Protein AF-A0A2C5YEH1-F1 (afdb_monomer)

Radius of gyration: 32.13 Å; Cα contacts (8 Å, |Δi|>4): 134; chains: 1; bounding box: 40×47×128 Å

Foldseek 3Di:
DLLVLLCQLPNDDPLSVQLVVQLVQLLVLLVVFCLVVVDDPVLSSLLSSLLSLLVDPDPVSSVSSNVSSVVVLVVVPPDPPDVSVVSVLSSLLSNLRSLVCCLPPLVVGSNSVVDDNVSSVVVNVVSVVVCVVVVHDSDPDDDPVPPDPDPPPPPPPDPDDPDDDDDDDDDDDDPPDPPVVVVPPPPPDDPDDDDDDPDPVVVVVVCVVVVVVPDDDDDDDDDDDDDDDDDDDDDPDDDD

Mean predicted aligned error: 14.69 Å

Solvent-accessible surface area (backbone atoms only — not comparable to full-atom values): 15288 Å² total; per-residue (Å²): 108,50,70,60,53,42,38,73,50,55,43,88,45,70,69,32,52,54,42,47,53,49,24,54,40,42,55,58,45,41,69,80,48,67,48,74,78,78,45,54,74,65,37,52,34,47,18,34,49,51,52,32,27,66,65,41,94,46,72,68,57,18,52,54,45,43,50,38,45,51,54,51,50,51,74,70,56,81,60,94,70,78,52,62,60,59,46,46,49,50,17,52,34,46,38,48,55,50,39,51,45,41,70,78,43,25,84,82,38,72,49,29,81,77,50,63,68,65,59,49,50,53,53,48,52,54,53,50,52,53,29,62,76,64,73,50,71,73,59,92,85,73,54,79,88,70,61,66,82,71,88,66,80,81,71,81,80,67,98,76,74,93,69,89,78,92,72,97,73,78,97,72,82,77,87,76,68,60,79,79,63,65,78,75,76,61,94,85,74,64,100,64,90,84,82,90,66,90,48,71,67,60,41,51,54,52,49,58,64,50,51,66,77,71,65,80,87,84,82,90,79,87,76,89,76,87,76,81,76,81,78,84,80,76,82,82,78,81,77,131

Sequence (240 aa):
MIVKIIRATLGHGHAAKSLLATAYAMSIDLYKTFVPIKRTTLAMALAVVQLSARLAPDPATVAHHVDRIHCFVASRCCSPRDSASLRHDAVVESMLDLLDLYVQHHKSTRLGPLFDLARFMDIKISINNDLDASASLRHLFHCPRCDVADAEPLVALSVTAADAIHLDLEADAAPAWPPDAAVRRTARAHDGTMRFVFDPAAAHVEHKAASDFFRQEYHELEIEVEEALPLPQEPRSRRL

Organism: NCBI:txid1399860

Structure (mmCIF, N/CA/C/O backbone):
data_AF-A0A2C5YEH1-F1
#
_entry.id   AF-A0A2C5YEH1-F1
#
loop_
_atom_site.group_PDB
_atom_site.id
_atom_site.type_symbol
_atom_site.label_atom_id
_atom_site.label_alt_id
_atom_site.label_comp_id
_atom_site.label_asym_id
_atom_site.label_entity_id
_atom_site.label_seq_id
_atom_site.pdbx_PDB_ins_code
_atom_site.Cartn_x
_atom_site.Cartn_y
_atom_site.Cartn_z
_atom_site.occupancy
_atom_site.B_iso_or_equiv
_atom_site.auth_seq_id
_atom_site.auth_comp_id
_atom_site.auth_asym_id
_atom_site.auth_atom_id
_atom_site.pdbx_PDB_model_num
ATOM 1 N N . MET A 1 1 ? -1.065 -14.508 2.516 1.00 87.75 1 MET A N 1
ATOM 2 C CA . MET A 1 1 ? 0.094 -13.955 3.260 1.00 87.75 1 MET A CA 1
ATOM 3 C C . MET A 1 1 ? -0.326 -13.203 4.520 1.00 87.75 1 MET A C 1
ATOM 5 O O . MET A 1 1 ? 0.141 -13.582 5.583 1.00 87.75 1 MET A O 1
ATOM 9 N N . ILE A 1 2 ? -1.258 -12.245 4.433 1.00 94.38 2 ILE A N 1
ATOM 10 C CA . ILE A 1 2 ? -1.786 -11.452 5.567 1.00 94.38 2 ILE A CA 1
ATOM 11 C C . ILE A 1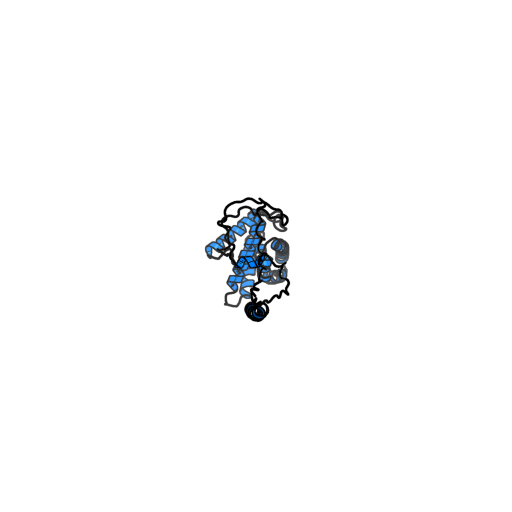 2 ? -2.110 -12.303 6.812 1.00 94.38 2 ILE A C 1
ATOM 13 O O . ILE A 1 2 ? -1.541 -12.073 7.871 1.00 94.38 2 ILE A O 1
ATOM 17 N N . VAL A 1 3 ? -2.924 -13.360 6.672 1.00 95.00 3 VAL A N 1
ATOM 18 C CA . VAL A 1 3 ? -3.287 -14.263 7.789 1.00 95.00 3 VAL A CA 1
ATOM 19 C C . VAL A 1 3 ? -2.062 -14.860 8.492 1.00 95.00 3 VAL A C 1
ATOM 21 O O . VAL A 1 3 ? -2.043 -14.956 9.715 1.00 95.00 3 VAL A O 1
ATOM 24 N N . LYS A 1 4 ? -1.032 -15.263 7.734 1.00 93.00 4 LYS A N 1
ATOM 25 C CA . LYS A 1 4 ? 0.189 -15.860 8.298 1.00 93.00 4 LYS A CA 1
ATOM 26 C C . LYS A 1 4 ? 0.983 -14.830 9.100 1.00 93.00 4 LYS A C 1
ATOM 28 O O . LYS A 1 4 ? 1.451 -15.161 10.181 1.00 93.00 4 LYS A O 1
ATOM 33 N N . ILE A 1 5 ? 1.096 -13.603 8.586 1.00 93.12 5 ILE A N 1
ATOM 34 C CA . ILE A 1 5 ? 1.793 -12.504 9.267 1.00 93.12 5 ILE A CA 1
ATOM 35 C C . ILE A 1 5 ? 1.069 -12.179 10.574 1.00 93.12 5 ILE A C 1
ATOM 37 O O . ILE A 1 5 ? 1.688 -12.239 11.625 1.00 93.12 5 ILE A O 1
ATOM 41 N N . ILE A 1 6 ? -0.247 -11.948 10.526 1.00 95.38 6 ILE A N 1
ATOM 42 C CA . ILE A 1 6 ? -1.042 -11.586 11.711 1.00 95.38 6 ILE A CA 1
ATOM 43 C C . ILE A 1 6 ? -0.999 -12.683 12.778 1.00 95.38 6 ILE A C 1
ATOM 45 O O . ILE A 1 6 ? -0.861 -12.393 13.961 1.00 95.38 6 ILE A O 1
ATOM 49 N N . ARG A 1 7 ? -1.090 -13.959 12.386 1.00 94.25 7 ARG A N 1
ATOM 50 C CA . ARG A 1 7 ? -0.998 -15.066 13.350 1.00 94.25 7 ARG A CA 1
ATOM 51 C C . ARG A 1 7 ? 0.396 -15.201 13.952 1.00 94.25 7 ARG A C 1
ATOM 53 O O . ARG A 1 7 ? 0.508 -15.524 15.129 1.00 94.25 7 ARG A O 1
ATOM 60 N N . ALA A 1 8 ? 1.444 -14.945 13.172 1.00 91.69 8 ALA A N 1
ATOM 61 C CA . ALA A 1 8 ? 2.810 -14.953 13.679 1.00 91.69 8 ALA A CA 1
ATOM 62 C C . ALA A 1 8 ? 3.089 -13.763 14.611 1.00 91.69 8 ALA A C 1
ATOM 64 O O . ALA A 1 8 ? 3.835 -13.913 15.575 1.00 91.69 8 ALA A O 1
ATOM 65 N N . THR A 1 9 ? 2.480 -12.602 14.352 1.00 92.25 9 THR A N 1
ATOM 66 C CA . THR A 1 9 ? 2.687 -11.392 15.153 1.00 92.25 9 THR A CA 1
ATOM 67 C C . THR A 1 9 ? 1.775 -11.303 16.362 1.00 92.25 9 THR A C 1
ATOM 69 O O . THR A 1 9 ? 2.237 -10.803 17.366 1.00 92.25 9 THR A O 1
ATOM 72 N N . LEU A 1 10 ? 0.519 -11.755 16.314 1.00 91.62 10 LEU A N 1
ATOM 73 C CA . LEU A 1 10 ? -0.483 -11.544 17.378 1.00 91.62 10 LEU A CA 1
ATOM 74 C C . LEU A 1 10 ? -1.126 -12.840 17.900 1.00 91.62 10 LEU A C 1
ATOM 76 O O . LEU A 1 10 ? -1.920 -12.803 18.841 1.00 91.62 10 LEU A O 1
ATOM 80 N N . GLY A 1 11 ? -0.792 -13.998 17.329 1.00 91.75 11 GLY A N 1
ATOM 81 C CA . GLY A 1 11 ? -1.364 -15.287 17.719 1.00 91.75 11 GLY A CA 1
ATOM 82 C C . GLY A 1 11 ? -2.794 -15.498 17.207 1.00 91.75 11 GLY A C 1
ATOM 83 O O . GLY A 1 11 ? -3.142 -15.114 16.092 1.00 91.75 11 GLY A O 1
ATOM 84 N N . HIS A 1 12 ? -3.631 -16.154 18.018 1.00 89.94 12 HIS A N 1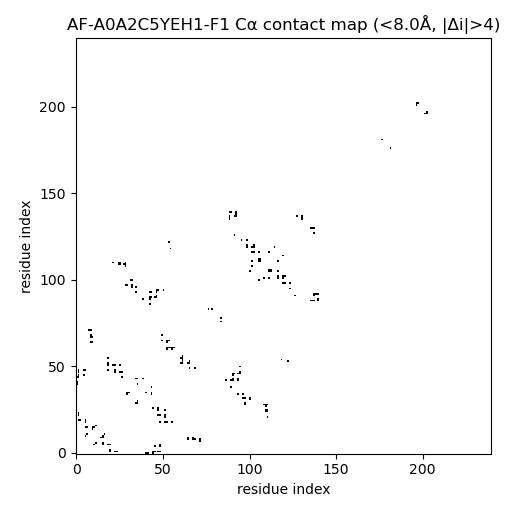
ATOM 85 C CA . HIS A 1 12 ? -4.985 -16.596 17.636 1.00 89.94 12 HIS A CA 1
ATOM 86 C C . HIS A 1 12 ? -6.116 -15.898 18.422 1.00 89.94 12 HIS A C 1
ATOM 88 O O . HIS A 1 12 ? -7.264 -16.343 18.385 1.00 89.94 12 HIS A O 1
ATOM 94 N N . GLY A 1 13 ? -5.804 -14.812 19.137 1.00 91.50 13 GLY A N 1
ATOM 95 C CA . GLY A 1 13 ? -6.751 -14.100 20.000 1.00 91.50 13 GLY A CA 1
ATOM 96 C C . GLY A 1 13 ? -7.773 -13.230 19.257 1.00 91.50 13 GLY A C 1
ATOM 97 O O . GLY A 1 13 ? -7.734 -13.078 18.035 1.00 91.50 13 GLY A O 1
ATOM 98 N N . HIS A 1 14 ? -8.679 -12.607 20.018 1.00 89.25 14 HIS A N 1
ATOM 99 C CA . HIS A 1 14 ? -9.682 -11.674 19.488 1.00 89.25 14 HIS A CA 1
ATOM 100 C C . HIS A 1 14 ? -9.041 -10.494 18.736 1.00 89.25 14 HIS A C 1
ATOM 102 O O . HIS A 1 14 ? -9.483 -10.156 17.642 1.00 89.25 14 HIS A O 1
ATOM 108 N N . ALA A 1 15 ? -7.937 -9.950 19.261 1.00 88.56 15 ALA A N 1
ATOM 109 C CA . ALA A 1 15 ? -7.172 -8.878 18.620 1.00 88.56 15 ALA A CA 1
ATOM 110 C C . ALA A 1 15 ? -6.642 -9.260 17.223 1.00 88.56 15 ALA A C 1
ATOM 112 O O . ALA A 1 15 ? -6.675 -8.459 16.294 1.00 88.56 15 ALA A O 1
ATOM 113 N N . ALA A 1 16 ? -6.206 -10.511 17.035 1.00 93.44 16 ALA A N 1
ATOM 114 C CA . ALA A 1 16 ? -5.765 -10.997 15.729 1.00 93.44 16 ALA A CA 1
ATOM 115 C C . ALA A 1 16 ? -6.937 -11.114 14.739 1.00 93.44 16 ALA A C 1
ATOM 117 O O . ALA A 1 16 ? -6.771 -10.848 13.550 1.00 93.44 16 ALA A O 1
ATOM 118 N N . LYS A 1 17 ? -8.130 -11.495 15.219 1.00 94.44 17 LYS A N 1
ATOM 119 C CA . LYS A 1 17 ? -9.342 -11.584 14.390 1.00 94.44 17 LYS A CA 1
ATOM 120 C C . LYS A 1 17 ? -9.839 -10.206 13.957 1.00 94.44 17 LYS A C 1
ATOM 122 O O . LYS A 1 17 ? -10.154 -10.042 12.781 1.00 94.44 17 LYS A O 1
ATOM 127 N N . SER A 1 18 ? -9.880 -9.232 14.867 1.00 93.38 18 SER A N 1
ATOM 128 C CA . SER A 1 18 ? -10.299 -7.864 14.537 1.00 93.38 18 SER A CA 1
ATOM 129 C C . SER A 1 18 ? -9.333 -7.215 13.548 1.00 93.38 18 SER A C 1
ATOM 131 O O . SER A 1 18 ? -9.767 -6.705 12.517 1.00 93.38 18 SER A O 1
ATOM 133 N N . LEU A 1 19 ? -8.023 -7.335 13.785 1.00 94.88 19 LEU A N 1
ATOM 134 C CA . LEU A 1 19 ? -7.017 -6.813 12.862 1.00 94.88 19 LEU A CA 1
ATOM 135 C C . LEU A 1 19 ? -7.078 -7.513 11.499 1.00 94.88 19 LEU A C 1
ATOM 137 O O . LEU A 1 19 ? -6.937 -6.856 10.472 1.00 94.88 19 LEU A O 1
ATOM 141 N N . LEU A 1 20 ? -7.342 -8.825 11.463 1.00 96.50 20 LEU A N 1
ATOM 142 C CA . LEU A 1 20 ? -7.529 -9.555 10.209 1.00 96.50 20 LEU A CA 1
ATOM 143 C C . LEU A 1 20 ? -8.764 -9.084 9.432 1.00 96.50 20 LEU A C 1
ATOM 145 O O . LEU A 1 20 ? -8.692 -9.015 8.208 1.00 96.50 20 LEU A O 1
ATOM 149 N N . ALA A 1 21 ? -9.870 -8.756 10.102 1.00 95.75 21 ALA A N 1
ATOM 150 C CA . ALA A 1 21 ? -11.062 -8.229 9.440 1.00 95.75 21 ALA A CA 1
ATOM 151 C C . ALA A 1 21 ? -10.774 -6.875 8.764 1.00 95.75 21 ALA A C 1
ATOM 153 O O . ALA A 1 21 ? -11.060 -6.711 7.575 1.00 95.75 21 ALA A O 1
ATOM 154 N N . THR A 1 22 ? -10.118 -5.957 9.483 1.00 96.94 22 THR A N 1
ATOM 155 C CA . THR A 1 22 ? -9.660 -4.660 8.952 1.00 96.94 22 THR A CA 1
ATOM 156 C C . THR A 1 22 ? -8.683 -4.849 7.791 1.00 96.94 22 THR A C 1
ATOM 158 O O . THR A 1 22 ? -8.885 -4.299 6.709 1.00 96.94 22 THR A O 1
ATOM 161 N N . ALA A 1 23 ? -7.668 -5.698 7.976 1.00 97.31 23 ALA A N 1
ATOM 162 C CA . ALA A 1 23 ? -6.665 -5.996 6.958 1.00 97.31 23 ALA A CA 1
ATOM 163 C C . ALA A 1 23 ? -7.280 -6.627 5.706 1.00 97.31 23 ALA A C 1
ATOM 165 O O . ALA A 1 23 ? -6.867 -6.326 4.589 1.00 97.31 23 ALA A O 1
ATOM 166 N N . TYR A 1 24 ? -8.286 -7.485 5.862 1.00 96.56 24 TYR A N 1
ATOM 167 C CA . TYR A 1 24 ? -8.974 -8.082 4.727 1.00 96.56 24 TYR A CA 1
ATOM 168 C C . TYR A 1 24 ? -9.750 -7.034 3.918 1.00 96.56 24 TYR A C 1
ATOM 170 O O . TYR A 1 24 ? -9.586 -6.976 2.699 1.00 96.56 24 TYR A O 1
ATOM 178 N N . ALA A 1 25 ? -10.523 -6.161 4.573 1.00 97.06 25 ALA A N 1
ATOM 179 C CA . ALA A 1 25 ? -11.222 -5.067 3.892 1.00 97.06 25 ALA A CA 1
ATOM 180 C C . ALA A 1 25 ? -10.241 -4.117 3.179 1.00 97.06 25 ALA A C 1
ATOM 182 O O . ALA A 1 25 ? -10.405 -3.844 1.990 1.00 97.06 25 ALA A O 1
ATOM 183 N N . MET A 1 26 ? -9.162 -3.727 3.860 1.00 97.81 26 MET A N 1
ATOM 184 C CA . MET A 1 26 ? -8.095 -2.897 3.296 1.00 97.81 26 MET A CA 1
ATOM 185 C C . MET A 1 26 ? -7.397 -3.560 2.101 1.00 97.81 26 MET A C 1
ATOM 187 O O . MET A 1 26 ? -7.071 -2.890 1.125 1.00 97.81 26 MET A O 1
ATOM 191 N N . SER A 1 27 ? -7.196 -4.883 2.131 1.00 97.25 27 SER A N 1
ATOM 192 C CA . SER A 1 27 ? -6.568 -5.606 1.018 1.00 97.25 27 SER A CA 1
ATOM 193 C C . SER A 1 27 ? -7.395 -5.583 -0.269 1.00 97.25 27 SER A C 1
ATOM 195 O O . SER A 1 27 ? -6.828 -5.725 -1.347 1.00 97.25 27 SER A O 1
ATOM 197 N N . ILE A 1 28 ? -8.711 -5.378 -0.168 1.00 96.69 28 ILE A N 1
ATOM 198 C CA . ILE A 1 28 ? -9.599 -5.213 -1.325 1.00 96.69 28 ILE A CA 1
ATOM 199 C C . ILE A 1 28 ? -9.490 -3.787 -1.862 1.00 96.69 28 ILE A C 1
ATOM 201 O O . ILE A 1 28 ? -9.371 -3.599 -3.070 1.00 96.69 28 ILE A O 1
ATOM 205 N N . ASP A 1 29 ? -9.474 -2.788 -0.978 1.00 97.81 29 ASP A N 1
ATOM 206 C CA . ASP A 1 29 ? -9.316 -1.385 -1.378 1.00 97.81 29 ASP A CA 1
ATOM 207 C C . ASP A 1 29 ? -7.943 -1.103 -2.003 1.00 97.81 29 ASP A C 1
ATOM 209 O O . ASP A 1 29 ? -7.844 -0.278 -2.905 1.00 97.81 29 ASP A O 1
ATOM 213 N N . LEU A 1 30 ? -6.913 -1.870 -1.635 1.00 97.00 30 LEU A N 1
ATOM 214 C CA . LEU A 1 30 ? -5.591 -1.838 -2.266 1.00 97.00 30 LEU A CA 1
ATOM 215 C C . LEU A 1 30 ? -5.651 -1.987 -3.797 1.00 97.00 30 LEU A C 1
ATOM 217 O O . LEU A 1 30 ? -4.878 -1.344 -4.502 1.00 97.00 30 LEU A O 1
ATOM 221 N N . TYR A 1 31 ? -6.582 -2.787 -4.328 1.00 96.19 31 TYR A N 1
ATOM 222 C CA . TYR A 1 31 ? -6.741 -2.987 -5.775 1.00 96.19 31 TYR A CA 1
ATOM 223 C C . TYR A 1 31 ? -7.412 -1.812 -6.501 1.00 96.19 31 TYR A C 1
ATOM 225 O O . TYR A 1 31 ? -7.483 -1.823 -7.726 1.00 96.19 31 TYR A O 1
ATOM 233 N N . LYS A 1 32 ? -7.869 -0.786 -5.774 1.00 96.62 32 LYS A N 1
ATOM 234 C CA . LYS A 1 32 ? -8.319 0.498 -6.344 1.00 96.62 32 LYS A CA 1
ATOM 235 C C . LYS A 1 32 ? -7.170 1.497 -6.511 1.00 96.62 32 LYS A C 1
ATOM 237 O O . LYS A 1 32 ? -7.399 2.642 -6.880 1.00 96.62 32 LYS A O 1
ATOM 242 N N . THR A 1 33 ? -5.944 1.068 -6.224 1.00 95.44 33 THR A N 1
ATOM 243 C CA . THR A 1 33 ? -4.709 1.834 -6.411 1.00 95.44 33 THR A CA 1
ATOM 244 C C . THR A 1 33 ? -3.803 1.121 -7.417 1.00 95.44 33 THR A C 1
ATOM 246 O O . THR A 1 33 ? -4.048 -0.026 -7.793 1.00 95.44 33 THR A O 1
ATOM 249 N N . PHE A 1 34 ? -2.695 1.755 -7.799 1.00 94.19 34 PHE A N 1
ATOM 250 C CA . PHE A 1 34 ? -1.663 1.124 -8.629 1.00 94.19 34 PHE A CA 1
ATOM 251 C C . PHE A 1 34 ? -0.696 0.219 -7.847 1.00 94.19 34 PHE A C 1
ATOM 253 O O . PHE A 1 34 ? 0.201 -0.380 -8.445 1.00 94.19 34 PHE A O 1
ATOM 260 N N . VAL A 1 35 ? -0.868 0.071 -6.528 1.00 94.44 35 VAL A N 1
ATOM 261 C CA . VAL A 1 35 ? 0.012 -0.748 -5.681 1.00 94.44 35 VAL A CA 1
ATOM 262 C C . VAL A 1 35 ? 0.214 -2.183 -6.209 1.00 94.44 35 VAL A C 1
ATOM 264 O O . VAL A 1 35 ? 1.367 -2.619 -6.226 1.00 94.44 35 VAL A O 1
ATOM 267 N N . PRO A 1 36 ? -0.813 -2.918 -6.696 1.00 94.88 36 PRO A N 1
ATOM 268 C CA . PRO A 1 36 ? -0.624 -4.279 -7.211 1.00 94.88 36 PRO A CA 1
ATOM 269 C C . PRO A 1 36 ? 0.320 -4.387 -8.417 1.00 94.88 36 PRO A C 1
ATOM 271 O O . PRO A 1 36 ? 0.872 -5.455 -8.657 1.00 94.88 36 PRO A O 1
ATOM 274 N N . ILE A 1 37 ? 0.508 -3.297 -9.167 1.00 91.62 37 ILE A N 1
ATOM 275 C CA . ILE A 1 37 ? 1.440 -3.233 -10.302 1.00 91.62 37 ILE A CA 1
ATOM 276 C C . ILE A 1 37 ? 2.831 -2.804 -9.818 1.00 91.62 37 ILE A C 1
ATOM 278 O O . ILE A 1 37 ? 3.844 -3.307 -10.296 1.00 91.62 37 ILE A O 1
ATOM 282 N N . LYS A 1 38 ? 2.887 -1.891 -8.841 1.00 90.25 38 LYS A N 1
ATOM 283 C CA . LYS A 1 38 ? 4.135 -1.329 -8.304 1.00 90.25 38 LYS A CA 1
ATOM 284 C C . LYS A 1 38 ? 4.897 -2.286 -7.374 1.00 90.25 38 LYS A C 1
ATOM 286 O O . LYS A 1 38 ? 6.091 -2.085 -7.145 1.00 90.25 38 LYS A O 1
ATOM 291 N N . ARG A 1 39 ? 4.224 -3.256 -6.735 1.00 91.88 39 ARG A N 1
ATOM 292 C CA . ARG A 1 39 ? 4.744 -3.941 -5.533 1.00 91.88 39 ARG A CA 1
ATOM 293 C C . ARG A 1 39 ? 4.628 -5.454 -5.563 1.00 91.88 39 ARG A C 1
ATOM 295 O O . ARG A 1 39 ? 3.715 -6.035 -6.132 1.00 91.88 39 ARG A O 1
ATOM 302 N N . THR A 1 40 ? 5.536 -6.098 -4.829 1.00 91.25 40 THR A N 1
ATOM 303 C CA . THR A 1 40 ? 5.464 -7.538 -4.562 1.00 91.25 40 THR A CA 1
ATOM 304 C C . THR A 1 40 ? 4.345 -7.860 -3.574 1.00 91.25 40 THR A C 1
ATOM 306 O O . THR A 1 40 ? 4.040 -7.077 -2.669 1.00 91.25 40 THR A O 1
ATOM 309 N N . THR A 1 41 ? 3.798 -9.075 -3.654 1.00 92.50 41 THR A N 1
ATOM 310 C CA . THR A 1 41 ? 2.736 -9.549 -2.748 1.00 92.50 41 THR A CA 1
ATOM 311 C C . THR A 1 41 ? 3.123 -9.459 -1.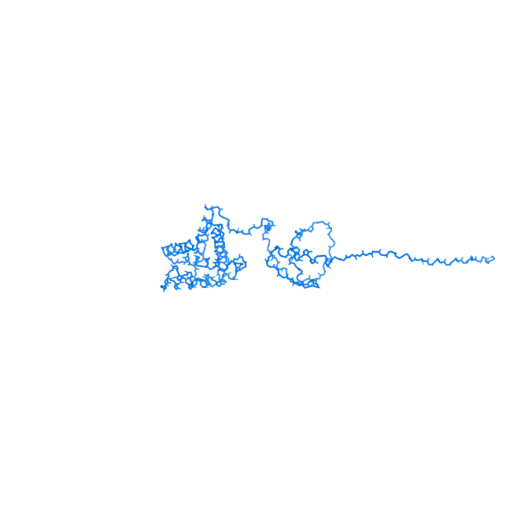267 1.00 92.50 41 THR A C 1
ATOM 313 O O . THR A 1 41 ? 2.265 -9.258 -0.408 1.00 92.50 41 THR A O 1
ATOM 316 N N . LEU A 1 42 ? 4.413 -9.609 -0.942 1.00 91.06 42 LEU A N 1
ATOM 317 C CA . LEU A 1 42 ? 4.905 -9.491 0.431 1.00 91.06 42 LEU A CA 1
ATOM 318 C C . LEU A 1 42 ? 4.899 -8.036 0.918 1.00 91.06 42 LEU A C 1
ATOM 320 O O . LEU A 1 42 ? 4.491 -7.797 2.052 1.00 91.06 42 LEU A O 1
ATOM 324 N N . ALA A 1 43 ? 5.320 -7.079 0.084 1.00 91.75 43 ALA A N 1
ATOM 325 C CA . ALA A 1 43 ? 5.254 -5.654 0.419 1.00 91.75 43 ALA A CA 1
ATOM 326 C C . ALA A 1 43 ? 3.795 -5.203 0.596 1.00 91.75 43 ALA A C 1
ATOM 328 O O . ALA A 1 43 ? 3.464 -4.604 1.615 1.00 91.75 43 ALA A O 1
ATOM 329 N N . MET A 1 44 ? 2.904 -5.614 -0.315 1.00 95.06 44 MET A N 1
ATOM 330 C CA . MET A 1 44 ? 1.458 -5.379 -0.202 1.00 95.06 44 MET A CA 1
ATOM 331 C C . MET A 1 44 ? 0.896 -5.912 1.123 1.00 95.06 44 MET A C 1
ATOM 333 O O . MET A 1 44 ? 0.192 -5.208 1.841 1.00 95.06 44 MET A O 1
ATOM 337 N N . ALA A 1 45 ? 1.226 -7.160 1.475 1.00 95.56 45 ALA A N 1
ATOM 338 C CA . ALA A 1 45 ? 0.735 -7.775 2.704 1.00 95.56 45 ALA A CA 1
ATOM 339 C C . ALA A 1 45 ? 1.258 -7.069 3.964 1.00 95.56 45 ALA A C 1
ATOM 341 O O . ALA A 1 45 ? 0.517 -6.951 4.936 1.00 95.56 45 ALA A O 1
ATOM 342 N N . LEU A 1 46 ? 2.510 -6.606 3.956 1.00 94.50 46 LEU A N 1
ATOM 343 C CA . LEU A 1 46 ? 3.088 -5.865 5.075 1.00 94.50 46 LEU A CA 1
ATOM 344 C C . LEU A 1 46 ? 2.478 -4.472 5.217 1.00 94.50 46 LEU A C 1
ATOM 346 O O . LEU A 1 46 ? 2.130 -4.108 6.335 1.00 94.50 46 LEU A O 1
ATOM 350 N N . ALA A 1 47 ? 2.267 -3.749 4.116 1.00 96.06 47 ALA A N 1
ATOM 351 C CA . ALA A 1 47 ? 1.594 -2.452 4.126 1.00 96.06 47 ALA A CA 1
ATOM 352 C C . ALA A 1 47 ? 0.178 -2.553 4.694 1.00 96.06 47 ALA A C 1
ATOM 354 O O . ALA A 1 47 ? -0.174 -1.824 5.617 1.00 96.06 47 ALA A O 1
ATOM 355 N N . VAL A 1 48 ? -0.601 -3.530 4.223 1.00 97.44 48 VAL A N 1
ATOM 356 C CA . VAL A 1 48 ? -1.958 -3.765 4.725 1.00 97.44 48 VAL A CA 1
ATOM 357 C C . VAL A 1 48 ? -1.958 -4.095 6.223 1.00 97.44 48 VAL A C 1
ATOM 359 O O . VAL A 1 48 ? -2.779 -3.565 6.969 1.00 97.44 48 VAL A O 1
ATOM 362 N N . VAL A 1 49 ? -1.044 -4.951 6.693 1.00 96.56 49 VAL A N 1
ATOM 363 C CA . VAL A 1 49 ? -0.977 -5.339 8.114 1.00 96.56 49 VAL A CA 1
ATOM 364 C C . VAL A 1 49 ? -0.510 -4.181 9.003 1.00 96.56 49 VAL A C 1
ATOM 366 O O . VAL A 1 49 ? -1.113 -3.955 10.051 1.00 96.56 49 VAL A O 1
ATOM 369 N N . GLN A 1 50 ? 0.514 -3.430 8.589 1.00 95.88 50 GLN A N 1
ATOM 370 C CA . GLN A 1 50 ? 1.024 -2.280 9.343 1.00 95.88 50 GLN A CA 1
ATOM 371 C C . GLN A 1 50 ? 0.003 -1.143 9.411 1.00 95.88 50 GLN A C 1
ATOM 373 O O . GLN A 1 50 ? -0.249 -0.612 10.492 1.00 95.88 50 GLN A O 1
ATOM 378 N N . LEU A 1 51 ? -0.645 -0.806 8.294 1.00 97.38 51 LEU A N 1
ATOM 379 C CA . LEU A 1 51 ? -1.657 0.245 8.291 1.00 97.38 51 LEU A CA 1
ATOM 380 C C . LEU A 1 51 ? -2.902 -0.170 9.088 1.00 97.38 51 LEU A C 1
ATOM 382 O O . LEU A 1 51 ? -3.445 0.631 9.843 1.00 97.38 51 LEU A O 1
ATOM 386 N N . SER A 1 52 ? -3.308 -1.442 9.015 1.00 96.88 52 SER A N 1
ATOM 387 C CA . SER A 1 52 ? -4.404 -1.961 9.850 1.00 96.88 52 SER A CA 1
ATOM 388 C C . SER A 1 52 ? -4.081 -1.910 11.344 1.00 96.88 52 SER A C 1
ATOM 390 O O . SER A 1 52 ? -4.976 -1.663 12.147 1.00 96.88 52 SER A O 1
ATOM 392 N N . ALA A 1 53 ? -2.815 -2.107 11.730 1.00 96.38 53 ALA A N 1
ATOM 393 C CA . ALA A 1 53 ? -2.376 -1.932 13.113 1.00 96.38 53 ALA A CA 1
ATOM 394 C C . ALA A 1 53 ? -2.475 -0.469 13.573 1.00 96.38 53 ALA A C 1
ATOM 396 O O . ALA A 1 53 ? -2.911 -0.221 14.695 1.00 96.38 53 ALA A O 1
ATOM 397 N N . ARG A 1 54 ? -2.150 0.495 12.700 1.00 96.19 54 ARG A N 1
ATOM 398 C CA . ARG A 1 54 ? -2.283 1.942 12.972 1.00 96.19 54 ARG A CA 1
ATOM 399 C C . ARG A 1 54 ? -3.740 2.411 13.084 1.00 96.19 54 ARG A C 1
ATOM 401 O O . ARG A 1 54 ? -4.009 3.415 13.736 1.00 96.19 54 ARG A O 1
ATOM 408 N N . LEU A 1 55 ? -4.684 1.658 12.518 1.00 95.50 55 LEU A N 1
ATOM 409 C CA . LEU A 1 55 ? -6.129 1.890 12.653 1.00 95.50 55 LEU A CA 1
ATOM 410 C C . LEU A 1 55 ? -6.750 1.260 13.909 1.00 95.50 55 LEU A C 1
ATOM 412 O O . LEU A 1 55 ? -7.964 1.343 14.088 1.00 95.50 55 LEU A O 1
ATOM 416 N N . ALA A 1 56 ? -5.959 0.634 14.786 1.00 92.38 56 ALA A N 1
ATOM 417 C CA . ALA A 1 56 ? -6.476 0.130 16.053 1.00 92.38 56 ALA A CA 1
ATOM 418 C C . ALA A 1 56 ? -7.094 1.272 16.903 1.00 92.38 56 ALA A C 1
ATOM 420 O O . ALA A 1 56 ? -6.674 2.430 16.778 1.00 92.38 56 ALA A O 1
ATOM 421 N N . PRO A 1 57 ? -8.113 0.959 17.730 1.00 87.12 57 PRO A N 1
ATOM 422 C CA . PRO A 1 57 ? -8.947 1.967 18.386 1.00 87.12 57 PRO A CA 1
ATOM 423 C C . PRO A 1 57 ? -8.202 2.774 19.453 1.00 87.12 57 PRO A C 1
ATOM 425 O O . PRO A 1 57 ? -8.457 3.966 19.593 1.00 87.12 57 PRO A O 1
ATOM 428 N N . ASP A 1 58 ? -7.276 2.154 20.185 1.00 89.62 58 ASP A N 1
ATOM 429 C CA . ASP A 1 58 ? -6.543 2.798 21.272 1.00 89.62 58 ASP A CA 1
ATOM 430 C C . ASP A 1 58 ? -5.033 2.932 20.970 1.00 89.62 58 ASP A C 1
ATOM 432 O O . ASP A 1 58 ? -4.439 2.044 20.346 1.00 89.62 58 ASP A O 1
ATOM 436 N N . PRO A 1 59 ? -4.378 4.025 21.417 1.00 89.56 59 PRO A N 1
ATOM 437 C CA . PRO A 1 59 ? -2.957 4.265 21.147 1.00 89.56 59 PRO A CA 1
ATOM 438 C C . PRO A 1 59 ? -2.013 3.182 21.688 1.00 89.56 59 PRO A C 1
ATOM 440 O O . PRO A 1 59 ? -0.993 2.896 21.061 1.00 89.56 59 PRO A O 1
ATOM 443 N N . ALA A 1 60 ? -2.344 2.557 22.822 1.00 91.25 60 ALA A N 1
ATOM 444 C CA . ALA A 1 60 ? -1.517 1.509 23.419 1.00 91.25 60 ALA A CA 1
ATOM 445 C C . ALA A 1 60 ? -1.506 0.241 22.548 1.00 91.25 60 ALA A C 1
ATOM 447 O O . ALA A 1 60 ? -0.446 -0.330 22.285 1.00 91.25 60 ALA A O 1
ATOM 448 N N . THR A 1 61 ? -2.667 -0.154 22.025 1.00 91.31 61 THR A N 1
ATOM 449 C CA . THR A 1 61 ? -2.811 -1.255 21.071 1.00 91.31 61 THR A CA 1
ATOM 450 C C . THR A 1 61 ? -2.133 -0.935 19.747 1.00 91.31 61 THR A C 1
ATOM 452 O O . THR A 1 61 ? -1.485 -1.821 19.188 1.00 91.31 61 THR A O 1
ATOM 455 N N . VAL A 1 62 ? -2.225 0.308 19.253 1.00 92.62 62 VAL A N 1
ATOM 456 C CA . VAL A 1 62 ? -1.472 0.736 18.062 1.00 92.62 62 VAL A CA 1
ATOM 457 C C . VAL A 1 62 ? 0.024 0.511 18.282 1.00 92.62 62 VAL A C 1
ATOM 459 O O . VAL A 1 62 ? 0.638 -0.214 17.499 1.00 92.62 62 VAL A O 1
ATOM 462 N N . ALA A 1 63 ? 0.592 1.062 19.359 1.00 92.12 63 ALA A N 1
ATOM 463 C CA . ALA A 1 63 ? 2.017 0.937 19.660 1.00 92.12 63 ALA A CA 1
ATOM 464 C C . ALA A 1 63 ? 2.444 -0.533 19.790 1.00 92.12 63 ALA A C 1
ATOM 466 O O . ALA A 1 63 ? 3.383 -0.966 19.126 1.00 92.12 63 ALA A O 1
ATOM 467 N N . HIS A 1 64 ? 1.697 -1.328 20.560 1.00 93.31 64 HIS A N 1
ATOM 468 C CA . HIS A 1 64 ? 1.981 -2.749 20.753 1.00 93.31 64 HIS A CA 1
ATOM 469 C C . HIS A 1 64 ? 1.883 -3.561 19.448 1.00 93.31 64 HIS A C 1
ATOM 471 O O . HIS A 1 64 ? 2.733 -4.407 19.175 1.00 93.31 64 HIS A O 1
ATOM 477 N N . HIS A 1 65 ? 0.862 -3.335 18.614 1.00 93.44 65 HIS A N 1
ATOM 478 C CA . HIS A 1 65 ? 0.728 -4.054 17.344 1.00 93.44 65 HIS A CA 1
ATOM 479 C C . HIS A 1 65 ? 1.828 -3.677 16.353 1.00 93.44 65 HIS A C 1
ATOM 481 O O . HIS A 1 65 ? 2.408 -4.566 15.727 1.00 93.44 65 HIS A O 1
ATOM 487 N N . VAL A 1 66 ? 2.104 -2.380 16.211 1.00 92.69 66 VAL A N 1
ATOM 488 C CA . VAL A 1 66 ? 3.133 -1.859 15.306 1.00 92.69 66 VAL A CA 1
ATOM 489 C C . VAL A 1 66 ? 4.509 -2.390 15.711 1.00 92.69 66 VAL A C 1
ATOM 491 O O . VAL A 1 66 ? 5.196 -2.958 14.862 1.00 92.69 66 VAL A O 1
ATOM 494 N N . ASP A 1 67 ? 4.860 -2.335 16.999 1.00 93.12 67 ASP A N 1
ATOM 495 C CA . ASP A 1 67 ? 6.121 -2.871 17.527 1.00 93.12 67 ASP A CA 1
ATOM 496 C C . ASP A 1 67 ? 6.280 -4.372 17.232 1.00 93.12 67 ASP A C 1
ATOM 498 O O . ASP A 1 67 ? 7.249 -4.794 16.598 1.00 93.12 67 ASP A O 1
ATOM 502 N N . ARG A 1 68 ? 5.262 -5.191 17.537 1.00 92.94 68 ARG A N 1
ATOM 503 C CA . ARG A 1 68 ? 5.304 -6.636 17.238 1.00 92.94 68 ARG A CA 1
ATOM 504 C C . ARG A 1 68 ? 5.452 -6.937 15.749 1.00 92.94 68 ARG A C 1
ATOM 506 O O . ARG A 1 68 ? 6.111 -7.917 15.385 1.00 92.94 68 ARG A O 1
ATOM 513 N N . ILE A 1 69 ? 4.844 -6.130 14.879 1.00 91.94 69 ILE A N 1
ATOM 514 C CA . ILE A 1 69 ? 5.010 -6.266 13.429 1.00 91.94 69 ILE A CA 1
ATOM 515 C C . ILE A 1 69 ? 6.435 -5.879 13.017 1.00 91.94 69 ILE A C 1
ATOM 517 O O . ILE A 1 69 ? 7.041 -6.616 12.236 1.00 91.94 69 ILE A O 1
ATOM 521 N N . HIS A 1 70 ? 7.002 -4.796 13.555 1.00 89.62 70 HIS A N 1
ATOM 522 C CA . HIS A 1 70 ? 8.388 -4.405 13.283 1.00 89.62 70 HIS A CA 1
ATOM 523 C C . HIS A 1 70 ? 9.388 -5.461 13.762 1.00 89.62 70 HIS A C 1
ATOM 525 O O . HIS A 1 70 ? 10.244 -5.863 12.973 1.00 89.62 70 HIS A O 1
ATOM 531 N N . CYS A 1 71 ? 9.239 -6.006 14.973 1.00 88.38 71 CYS A N 1
ATOM 532 C CA . CYS A 1 71 ? 10.069 -7.114 15.458 1.00 88.38 71 CYS A CA 1
ATOM 533 C C . CYS A 1 71 ? 9.960 -8.353 14.554 1.00 88.38 71 CYS A C 1
ATOM 535 O O . CYS A 1 71 ? 10.963 -8.994 14.229 1.00 88.38 71 CYS A O 1
ATOM 537 N N . PHE A 1 72 ? 8.750 -8.692 14.095 1.00 88.62 72 PHE A N 1
ATOM 538 C CA . PHE A 1 72 ? 8.557 -9.793 13.151 1.00 88.62 72 PHE A CA 1
ATOM 539 C C . PHE A 1 72 ? 9.257 -9.533 11.812 1.00 88.62 72 PHE A C 1
ATOM 541 O O . PHE A 1 72 ? 9.906 -10.430 11.280 1.00 88.62 72 PHE A O 1
ATOM 548 N N . VAL A 1 73 ? 9.165 -8.319 11.267 1.00 85.44 73 VAL A N 1
ATOM 549 C CA . VAL A 1 73 ? 9.864 -7.963 10.025 1.00 85.44 73 VAL A CA 1
ATOM 550 C C . VAL A 1 73 ? 11.379 -8.015 10.228 1.00 85.44 73 VAL A C 1
ATOM 552 O O . VAL A 1 73 ? 12.060 -8.649 9.426 1.00 85.44 73 VAL A O 1
ATOM 555 N N . ALA A 1 74 ? 11.897 -7.442 11.315 1.00 83.62 74 ALA A N 1
ATOM 556 C CA . ALA A 1 74 ? 13.322 -7.448 11.643 1.00 83.62 74 ALA A CA 1
ATOM 557 C C . ALA A 1 74 ? 13.874 -8.876 11.800 1.00 83.62 74 ALA A C 1
ATOM 559 O O . ALA A 1 74 ? 14.888 -9.214 11.197 1.00 83.62 74 ALA A O 1
ATOM 560 N N . SER A 1 75 ? 13.155 -9.757 12.506 1.00 83.44 75 SER A N 1
ATOM 561 C CA . SER A 1 75 ? 13.546 -11.170 12.681 1.00 83.44 75 SER A CA 1
ATOM 562 C C . SER A 1 75 ? 13.505 -12.004 11.394 1.00 83.44 75 SER A C 1
ATOM 564 O O . SER A 1 75 ? 14.073 -13.091 11.339 1.00 83.44 75 SER A O 1
ATOM 566 N N . ARG A 1 76 ? 12.822 -11.525 10.350 1.00 76.69 76 ARG A N 1
ATOM 567 C CA . ARG A 1 76 ? 12.781 -12.167 9.026 1.00 76.69 76 ARG A CA 1
ATOM 568 C C . ARG A 1 76 ? 13.772 -11.546 8.044 1.00 76.69 76 ARG A C 1
ATOM 570 O O . ARG A 1 76 ? 14.132 -12.195 7.066 1.00 76.69 76 ARG A O 1
ATOM 577 N N . CYS A 1 77 ? 14.216 -10.322 8.306 1.00 64.94 77 CYS A N 1
ATOM 578 C CA . CYS A 1 77 ? 15.173 -9.569 7.506 1.00 64.94 77 CYS A CA 1
ATOM 579 C C . CYS A 1 77 ? 16.580 -9.660 8.127 1.00 64.94 77 CYS A C 1
ATOM 581 O O . CYS A 1 77 ? 17.189 -8.648 8.447 1.00 64.94 77 CYS A O 1
ATOM 583 N N . CYS A 1 78 ? 17.116 -10.872 8.300 1.00 52.31 78 CYS A N 1
ATOM 584 C CA . CYS A 1 78 ? 18.459 -11.091 8.861 1.00 52.31 78 CYS A CA 1
ATOM 585 C C . CYS A 1 78 ? 19.605 -10.939 7.837 1.00 52.31 78 CYS A C 1
ATOM 587 O O . CYS A 1 78 ? 20.724 -11.354 8.122 1.00 52.31 78 CYS A O 1
ATOM 589 N N . SER A 1 79 ? 19.354 -10.393 6.639 1.00 51.66 79 SER A N 1
ATOM 590 C CA . SER A 1 79 ? 20.396 -10.213 5.618 1.00 51.66 79 SER A CA 1
ATOM 591 C C . SER A 1 79 ? 20.808 -8.735 5.504 1.00 51.66 79 SER A C 1
ATOM 593 O O . SER A 1 79 ? 19.959 -7.918 5.149 1.00 51.66 79 SER A O 1
ATOM 595 N N . PRO A 1 80 ? 22.083 -8.375 5.765 1.00 48.25 80 PRO A N 1
ATOM 596 C CA . PRO A 1 80 ? 22.571 -6.987 5.762 1.00 48.25 80 PRO A CA 1
ATOM 597 C C . PRO A 1 80 ? 22.671 -6.316 4.383 1.00 48.25 80 PRO A C 1
ATOM 599 O O . PRO A 1 80 ? 23.092 -5.168 4.302 1.00 48.25 80 PRO A O 1
ATOM 6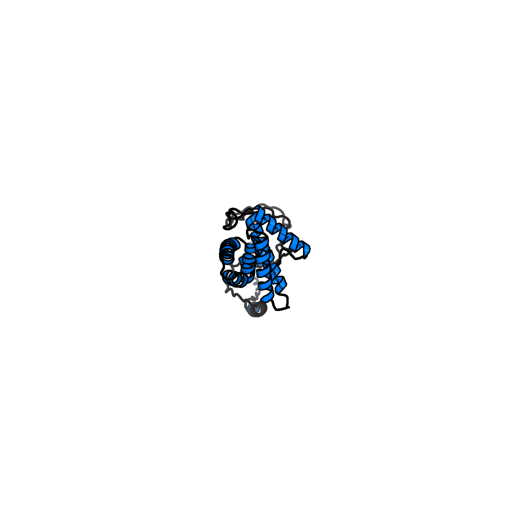02 N N . ARG A 1 81 ? 22.353 -7.016 3.286 1.00 46.03 81 ARG A N 1
ATOM 603 C CA . ARG A 1 81 ? 22.494 -6.487 1.921 1.00 46.03 81 ARG A CA 1
ATOM 604 C C . ARG A 1 81 ? 21.188 -5.858 1.446 1.00 46.03 81 ARG A C 1
ATOM 606 O O . ARG A 1 81 ? 20.270 -6.584 1.063 1.00 46.03 81 ARG A O 1
ATOM 613 N N . ASP A 1 82 ? 21.130 -4.528 1.508 1.00 46.69 82 ASP A N 1
ATOM 614 C CA . ASP A 1 82 ? 20.370 -3.567 0.678 1.00 46.69 82 ASP A CA 1
ATOM 615 C C . ASP A 1 82 ? 18.844 -3.712 0.506 1.00 46.69 82 ASP A C 1
ATOM 617 O O . ASP A 1 82 ? 18.171 -2.793 0.046 1.00 46.69 82 ASP A O 1
ATOM 621 N N . SER A 1 83 ? 18.238 -4.823 0.916 1.00 52.28 83 SER A N 1
ATOM 622 C CA . SER A 1 83 ? 16.827 -5.132 0.660 1.00 52.28 83 SER A CA 1
ATOM 623 C C . SER A 1 83 ? 15.895 -4.751 1.809 1.00 52.28 83 SER A C 1
ATOM 625 O O . SER A 1 83 ? 14.682 -4.689 1.608 1.00 52.28 83 SER A O 1
ATOM 627 N N . ALA A 1 84 ? 16.425 -4.484 3.008 1.00 58.09 84 ALA A N 1
ATOM 628 C CA . ALA A 1 84 ? 15.617 -4.101 4.165 1.00 58.09 84 ALA A CA 1
ATOM 629 C C . ALA A 1 84 ? 15.030 -2.686 4.013 1.00 58.09 84 ALA A C 1
ATOM 631 O O . ALA A 1 84 ? 13.828 -2.526 4.223 1.00 58.09 84 ALA A O 1
ATOM 632 N N . SER A 1 85 ? 15.835 -1.710 3.564 1.00 62.59 85 SER A N 1
ATOM 633 C CA . SER A 1 85 ? 15.371 -0.339 3.282 1.00 62.59 85 SER A CA 1
ATOM 634 C C . SER A 1 85 ? 14.387 -0.328 2.117 1.00 62.59 85 SER A C 1
ATOM 636 O O . SER A 1 85 ? 13.251 0.091 2.283 1.00 62.59 85 SER A O 1
ATOM 638 N N . LEU A 1 86 ? 14.740 -0.954 0.986 1.00 59.19 86 LEU A N 1
ATOM 639 C CA . LEU A 1 86 ? 13.864 -1.003 -0.189 1.00 59.19 86 LEU A CA 1
ATOM 640 C C . LEU A 1 86 ? 12.508 -1.670 0.108 1.00 59.19 86 LEU A C 1
ATOM 642 O O . LEU A 1 86 ? 11.476 -1.286 -0.443 1.00 59.19 86 LEU A O 1
ATOM 646 N N . ARG A 1 87 ? 12.483 -2.671 0.999 1.00 73.62 87 ARG A N 1
ATOM 647 C CA . ARG A 1 87 ? 11.238 -3.287 1.481 1.00 73.62 87 ARG A CA 1
ATOM 648 C C . ARG A 1 87 ? 10.457 -2.376 2.423 1.00 73.62 87 ARG A C 1
ATOM 650 O O . ARG A 1 87 ? 9.232 -2.438 2.387 1.00 73.62 87 ARG A O 1
ATOM 657 N N . HIS A 1 88 ? 11.132 -1.597 3.262 1.00 83.69 88 HIS A N 1
ATOM 658 C CA . HIS A 1 88 ? 10.500 -0.623 4.146 1.00 83.69 88 HIS A CA 1
ATOM 659 C C . HIS A 1 88 ? 9.856 0.504 3.334 1.00 83.69 88 HIS A C 1
ATOM 661 O O . HIS A 1 88 ? 8.655 0.731 3.454 1.00 83.69 88 HIS A O 1
ATOM 667 N N . ASP A 1 89 ? 10.603 1.102 2.414 1.00 87.12 89 ASP A N 1
ATOM 668 C CA . ASP A 1 89 ? 10.149 2.205 1.565 1.00 87.12 89 ASP A CA 1
ATOM 669 C C . ASP A 1 89 ? 8.975 1.760 0.681 1.00 87.12 89 ASP A C 1
ATOM 671 O O . ASP A 1 89 ? 7.966 2.451 0.549 1.00 87.12 89 ASP A O 1
ATOM 675 N N . ALA A 1 90 ? 9.036 0.528 0.160 1.00 89.38 90 ALA A N 1
ATOM 676 C CA . ALA A 1 90 ? 7.955 -0.060 -0.625 1.00 89.38 90 ALA A CA 1
ATOM 677 C C . ALA A 1 90 ? 6.675 -0.246 0.196 1.00 89.38 90 ALA A C 1
ATOM 679 O O . ALA A 1 90 ? 5.569 -0.124 -0.338 1.00 89.38 90 ALA A O 1
ATOM 680 N N . VAL A 1 91 ? 6.819 -0.568 1.482 1.00 92.56 91 VAL A N 1
ATOM 681 C CA . VAL A 1 91 ? 5.703 -0.704 2.416 1.00 92.56 91 VAL A CA 1
ATOM 682 C C . VAL A 1 91 ? 5.121 0.666 2.747 1.00 92.56 91 VAL A C 1
ATOM 684 O O . VAL A 1 91 ? 3.904 0.820 2.659 1.00 92.56 91 VAL A O 1
ATOM 687 N N . VAL A 1 92 ? 5.959 1.657 3.056 1.00 93.31 92 VAL A N 1
ATOM 688 C CA . VAL A 1 92 ? 5.511 3.013 3.396 1.00 93.31 92 VAL A CA 1
ATOM 689 C C . VAL A 1 92 ? 4.820 3.695 2.219 1.00 93.31 92 VAL A C 1
ATOM 691 O O . VAL A 1 92 ? 3.705 4.184 2.396 1.00 93.31 92 VAL A O 1
ATOM 694 N N . GLU A 1 93 ? 5.381 3.636 1.010 1.00 93.31 93 GLU A N 1
ATOM 695 C CA . GLU A 1 93 ? 4.724 4.191 -0.182 1.00 93.31 93 GLU A CA 1
ATOM 696 C C . GLU A 1 93 ? 3.358 3.530 -0.423 1.00 93.31 93 GLU A C 1
ATOM 698 O O . GLU A 1 93 ? 2.377 4.206 -0.710 1.00 93.31 93 GLU A O 1
ATOM 703 N N . SER A 1 94 ? 3.252 2.212 -0.222 1.00 95.06 94 SER A N 1
ATOM 704 C CA . SER A 1 94 ? 1.969 1.506 -0.358 1.00 95.06 94 SER A CA 1
ATOM 705 C C . SER A 1 94 ? 0.944 1.924 0.702 1.00 95.06 94 SER A C 1
ATOM 707 O O . SER A 1 94 ? -0.256 1.936 0.426 1.00 95.06 94 SER A O 1
ATOM 709 N N . MET A 1 95 ? 1.390 2.235 1.926 1.00 96.62 95 MET A N 1
ATOM 710 C CA . MET A 1 95 ? 0.514 2.781 2.967 1.00 96.62 95 MET A CA 1
ATOM 711 C C . MET A 1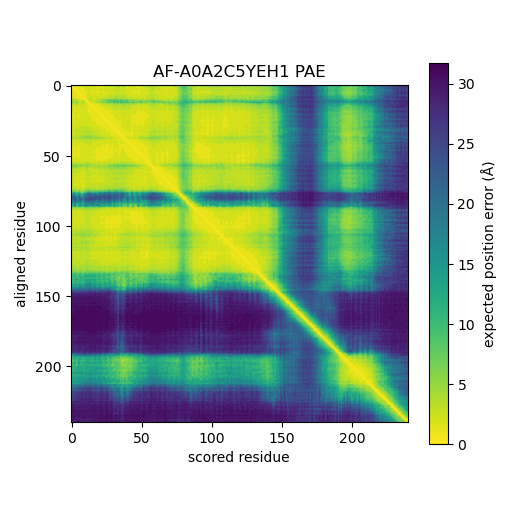 95 ? 0.038 4.186 2.593 1.00 96.62 95 MET A C 1
ATOM 713 O O . MET A 1 95 ? -1.137 4.487 2.787 1.00 96.62 95 MET A O 1
ATOM 717 N N . LEU A 1 96 ? 0.915 5.018 2.027 1.00 95.94 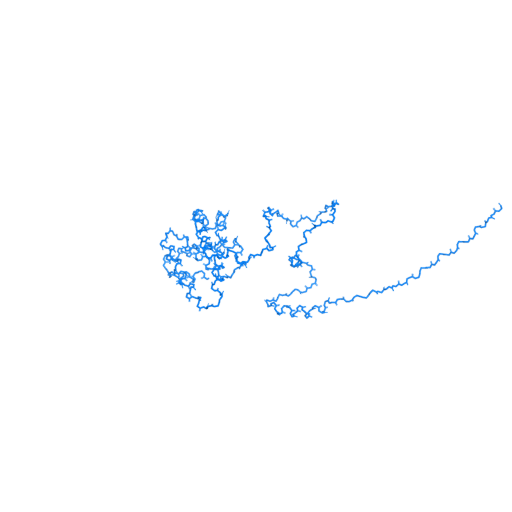96 LEU A N 1
ATOM 718 C CA . LEU A 1 96 ? 0.563 6.358 1.561 1.00 95.94 96 LEU A CA 1
ATOM 719 C C . LEU A 1 96 ? -0.392 6.326 0.362 1.00 95.94 96 LEU A C 1
ATOM 721 O O . LEU A 1 96 ? -1.380 7.049 0.398 1.00 95.94 96 LEU A O 1
ATOM 725 N N . ASP A 1 97 ? -0.187 5.438 -0.618 1.00 95.50 97 ASP A N 1
ATOM 726 C CA . ASP A 1 97 ? -1.119 5.226 -1.740 1.00 95.50 97 ASP A CA 1
ATOM 727 C C . ASP A 1 97 ? -2.538 4.874 -1.228 1.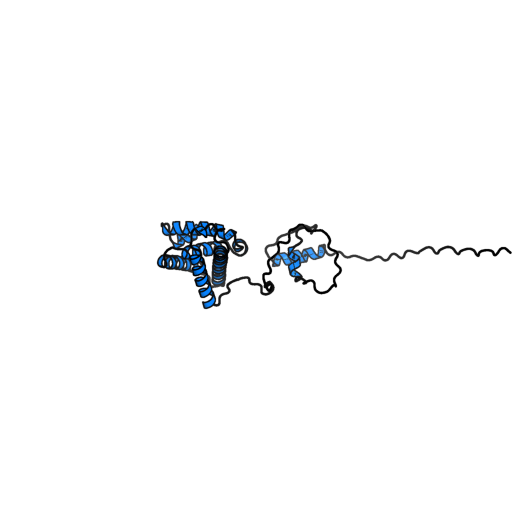00 95.50 97 ASP A C 1
ATOM 729 O O . ASP A 1 97 ? -3.544 5.388 -1.721 1.00 95.50 97 ASP A O 1
ATOM 733 N N . LEU A 1 98 ? -2.637 4.018 -0.199 1.00 97.25 98 LEU A N 1
ATOM 734 C CA . LEU A 1 98 ? -3.910 3.685 0.456 1.00 97.25 98 LEU A CA 1
ATOM 735 C C . LEU A 1 98 ? -4.509 4.869 1.223 1.00 97.25 98 LEU A C 1
ATOM 737 O O . LEU A 1 98 ? -5.717 5.088 1.171 1.00 97.25 98 LEU A O 1
ATOM 741 N N . LEU A 1 99 ? -3.691 5.618 1.962 1.00 97.62 99 LEU A N 1
ATOM 742 C CA . LEU A 1 99 ? -4.146 6.788 2.713 1.00 97.62 99 LEU A CA 1
ATOM 743 C C . LEU A 1 99 ? -4.627 7.900 1.778 1.00 97.62 99 LEU A C 1
ATOM 745 O O . LEU A 1 99 ? -5.649 8.521 2.059 1.00 97.62 99 LEU A O 1
ATOM 749 N N . ASP A 1 100 ? -3.957 8.103 0.645 1.00 95.94 100 ASP A N 1
ATOM 750 C CA . ASP A 1 100 ? -4.391 9.019 -0.409 1.00 95.94 100 ASP A CA 1
ATOM 751 C C . ASP A 1 100 ? -5.745 8.587 -0.991 1.00 95.94 100 ASP A C 1
ATOM 753 O O . ASP A 1 100 ? -6.659 9.413 -1.077 1.00 95.94 100 ASP A O 1
ATOM 757 N N . LEU A 1 101 ? -5.933 7.288 -1.262 1.00 97.44 101 LEU A N 1
ATOM 758 C CA . LEU A 1 101 ? -7.234 6.736 -1.657 1.00 97.44 101 LEU A CA 1
ATOM 759 C C . LEU A 1 101 ? -8.324 7.022 -0.608 1.00 97.44 101 LEU A C 1
ATOM 761 O O . LEU A 1 101 ? -9.423 7.443 -0.972 1.00 97.44 101 LEU A O 1
ATOM 765 N N . TYR A 1 102 ? -8.052 6.810 0.683 1.00 97.94 102 TYR A N 1
ATOM 766 C CA . TYR A 1 102 ? -9.044 7.044 1.740 1.00 97.94 102 TYR A CA 1
ATOM 767 C C . TYR A 1 102 ? -9.351 8.524 1.966 1.00 97.94 102 TYR A C 1
ATOM 769 O O . TYR A 1 102 ? -10.481 8.843 2.334 1.00 97.94 102 TYR A O 1
ATOM 777 N N . VAL A 1 103 ? -8.386 9.418 1.737 1.00 96.50 103 VAL A N 1
ATOM 778 C CA . VAL A 1 103 ? -8.588 10.867 1.860 1.00 96.50 103 VAL A CA 1
ATOM 779 C C . VAL A 1 103 ? -9.392 11.415 0.679 1.00 96.50 103 VAL A C 1
ATOM 781 O O . VAL A 1 103 ? -10.325 12.187 0.883 1.00 96.50 103 VAL A O 1
ATOM 784 N N . GLN A 1 104 ? -9.079 10.997 -0.548 1.00 95.94 104 GLN A N 1
ATOM 785 C CA . GLN A 1 104 ? -9.717 11.528 -1.761 1.00 95.94 104 GLN A CA 1
ATOM 786 C C . GLN A 1 104 ? -11.049 10.841 -2.088 1.00 95.94 104 GLN A C 1
ATOM 788 O O . GLN A 1 104 ? -11.999 11.474 -2.550 1.00 95.94 104 GLN A O 1
ATOM 793 N N . HIS A 1 105 ? -11.137 9.533 -1.845 1.00 96.06 105 HIS A N 1
ATOM 794 C CA . HIS A 1 105 ? -12.250 8.687 -2.276 1.00 96.06 105 HIS A CA 1
ATOM 795 C C . HIS A 1 105 ? -12.836 7.867 -1.124 1.00 96.06 105 HIS A C 1
ATOM 797 O O . HIS A 1 105 ? -13.243 6.718 -1.300 1.00 96.06 105 HIS A O 1
ATOM 803 N N . HIS A 1 106 ? -12.935 8.482 0.054 1.00 95.06 106 HIS A N 1
ATOM 804 C CA . HIS A 1 106 ? -13.393 7.869 1.300 1.00 95.06 106 HIS A CA 1
ATOM 805 C C . HIS A 1 106 ? -14.621 6.948 1.141 1.00 95.06 106 HIS A C 1
ATOM 807 O O . HIS A 1 106 ? -14.569 5.763 1.467 1.00 95.06 106 HIS A O 1
ATOM 813 N N . LYS A 1 107 ? -15.713 7.458 0.555 1.00 94.81 107 LYS A N 1
ATOM 814 C CA . LYS A 1 107 ? -16.988 6.727 0.395 1.00 94.81 107 LYS A CA 1
ATOM 815 C C . LYS A 1 107 ? -16.946 5.605 -0.651 1.00 94.81 107 LYS A C 1
ATOM 817 O O . LYS A 1 107 ? -17.829 4.753 -0.659 1.00 94.81 107 LYS A O 1
ATOM 822 N N . SER A 1 108 ? -15.931 5.584 -1.511 1.00 94.44 108 SER A N 1
ATOM 823 C CA . SER A 1 108 ? -15.765 4.594 -2.584 1.00 94.44 108 SER A CA 1
ATOM 824 C C . SER A 1 108 ? -14.925 3.391 -2.149 1.00 94.44 108 SER A C 1
ATOM 826 O O . SER A 1 108 ? -14.557 2.549 -2.971 1.00 94.44 108 SER A O 1
ATOM 828 N N . THR A 1 109 ? -14.601 3.288 -0.860 1.00 97.12 109 THR A N 1
ATOM 829 C CA . THR A 1 109 ? -13.789 2.215 -0.276 1.00 97.12 109 THR A CA 1
ATOM 830 C C . THR A 1 109 ? -14.608 1.355 0.685 1.00 97.12 109 THR A C 1
ATOM 832 O O . THR A 1 109 ? -15.662 1.772 1.159 1.00 97.12 109 THR A O 1
ATOM 835 N N . ARG A 1 110 ? -14.163 0.123 0.953 1.00 95.94 110 ARG A N 1
ATOM 836 C CA . ARG A 1 110 ? -14.782 -0.736 1.972 1.00 95.94 110 ARG A CA 1
ATOM 837 C C . ARG A 1 110 ? -14.449 -0.250 3.374 1.00 95.94 110 ARG A C 1
ATOM 839 O O . ARG A 1 110 ? -15.288 -0.376 4.261 1.00 95.94 110 ARG A O 1
ATOM 846 N N . LEU A 1 111 ? -13.226 0.241 3.571 1.00 95.81 111 LEU A N 1
ATOM 847 C CA . LEU A 1 111 ? -12.738 0.647 4.882 1.00 95.81 111 LEU A CA 1
ATOM 848 C C . LEU A 1 111 ? -13.109 2.084 5.247 1.00 95.81 111 LEU A C 1
ATOM 850 O O . LEU A 1 111 ? -13.337 2.349 6.420 1.00 95.81 111 LEU A O 1
ATOM 854 N N . GLY A 1 112 ? -13.195 2.987 4.268 1.00 95.12 112 GLY A N 1
ATOM 855 C CA . GLY A 1 112 ? -13.484 4.403 4.492 1.00 95.12 112 GLY A CA 1
ATOM 856 C C . GLY A 1 112 ? -14.711 4.618 5.376 1.00 95.12 112 GLY A C 1
ATOM 857 O O . GLY A 1 112 ? -14.536 5.111 6.480 1.00 95.12 112 GLY A O 1
ATOM 858 N N . PRO A 1 113 ? -15.911 4.131 5.009 1.00 95.25 113 PRO A N 1
ATOM 859 C CA . PRO A 1 113 ? -17.123 4.324 5.811 1.00 95.25 113 PRO A CA 1
ATOM 860 C C . PRO A 1 113 ? -17.085 3.751 7.241 1.00 95.25 113 PRO A C 1
ATOM 862 O O . PRO A 1 113 ? -18.004 4.012 8.013 1.00 95.25 113 PRO A O 1
ATOM 865 N N . LEU A 1 114 ? -16.083 2.934 7.590 1.00 93.81 114 LEU A N 1
ATOM 866 C CA . LEU A 1 114 ? -15.939 2.320 8.916 1.00 93.81 114 LEU A CA 1
ATOM 867 C C . LEU A 1 114 ? -15.097 3.160 9.885 1.00 93.81 114 LEU A C 1
ATOM 869 O O . LEU A 1 114 ? -15.136 2.906 11.088 1.00 93.81 114 LEU A O 1
ATOM 873 N N . PHE A 1 115 ? -14.323 4.121 9.381 1.00 95.19 115 PHE A N 1
ATOM 874 C CA . PHE A 1 115 ? -13.421 4.950 10.176 1.00 95.19 115 PHE A CA 1
ATOM 875 C C . PHE A 1 115 ? -13.644 6.421 9.856 1.00 95.19 115 PHE A C 1
ATOM 877 O O . PHE A 1 115 ? -14.024 6.777 8.747 1.00 95.19 115 PHE A O 1
ATOM 884 N N . ASP A 1 116 ? -13.374 7.294 10.819 1.00 95.00 116 ASP A N 1
ATOM 885 C CA . ASP A 1 116 ? -13.454 8.727 10.568 1.00 95.00 116 ASP A CA 1
ATOM 886 C C . ASP A 1 116 ? -12.372 9.178 9.571 1.00 95.00 116 ASP A C 1
ATOM 888 O O . ASP A 1 116 ? -11.232 8.702 9.603 1.00 95.00 116 ASP A O 1
ATOM 892 N N . LEU A 1 117 ? -12.715 10.127 8.698 1.00 96.25 117 LEU A N 1
ATOM 893 C CA . LEU A 1 117 ? -11.779 10.707 7.736 1.00 96.25 117 LEU A CA 1
ATOM 894 C C . LEU A 1 117 ? -10.584 11.353 8.452 1.00 96.25 117 LEU A C 1
ATOM 896 O O . LEU A 1 117 ? -9.449 11.201 7.995 1.00 96.25 117 LEU A O 1
ATOM 900 N N . ALA A 1 118 ? -10.822 12.005 9.598 1.00 96.19 118 ALA A N 1
ATOM 901 C CA . ALA A 1 118 ? -9.762 12.601 10.413 1.00 96.19 118 ALA A CA 1
ATOM 902 C C . ALA A 1 118 ? -8.707 11.569 10.828 1.00 96.19 118 ALA A C 1
ATOM 904 O O . ALA A 1 118 ? -7.512 11.834 10.728 1.00 96.19 118 ALA A O 1
ATOM 905 N N . ARG A 1 119 ? -9.128 10.339 11.151 1.00 95.19 119 ARG A N 1
ATOM 906 C CA . ARG A 1 119 ? -8.209 9.261 11.530 1.00 95.19 119 ARG A CA 1
ATOM 907 C C . ARG A 1 119 ? -7.222 8.920 10.412 1.00 95.19 119 ARG A C 1
ATOM 909 O O . ARG A 1 119 ? -6.050 8.681 10.693 1.00 95.19 119 ARG A O 1
ATOM 916 N N . PHE A 1 120 ? -7.669 8.894 9.155 1.00 97.31 120 PHE A N 1
ATOM 917 C CA . PHE A 1 120 ? -6.776 8.658 8.015 1.00 97.31 120 PHE A CA 1
ATOM 918 C C . PHE A 1 120 ? -5.823 9.835 7.783 1.00 97.31 120 PHE A C 1
ATOM 920 O O . PHE A 1 120 ? -4.644 9.612 7.502 1.00 97.31 120 PHE A O 1
ATOM 927 N N . MET A 1 121 ? -6.303 11.073 7.939 1.00 96.62 121 MET A N 1
ATOM 928 C CA . MET A 1 121 ? -5.465 12.270 7.817 1.00 96.62 121 MET A CA 1
ATOM 929 C C . MET A 1 121 ? -4.363 12.297 8.882 1.00 96.62 121 MET A C 1
ATOM 931 O O . MET A 1 121 ? -3.199 12.473 8.529 1.00 96.62 121 MET A O 1
ATOM 935 N N . ASP A 1 122 ? -4.692 12.020 10.143 1.00 96.62 122 ASP A N 1
ATOM 936 C CA . ASP A 1 122 ? -3.725 11.999 11.249 1.00 96.62 122 ASP A CA 1
ATOM 937 C C . ASP A 1 122 ? -2.629 10.948 11.036 1.00 96.62 122 ASP A C 1
ATOM 939 O O . ASP A 1 122 ? -1.440 11.224 11.211 1.00 96.62 122 ASP A O 1
ATOM 943 N N . ILE A 1 123 ? -3.011 9.738 10.608 1.00 96.50 123 ILE A N 1
ATOM 944 C CA . ILE A 1 123 ? -2.048 8.668 10.314 1.00 96.50 123 ILE A CA 1
ATOM 945 C C . ILE A 1 123 ? -1.136 9.074 9.152 1.00 96.50 123 ILE A C 1
ATOM 947 O O . ILE A 1 123 ? 0.073 8.845 9.216 1.00 96.50 123 ILE A O 1
ATOM 951 N N . LYS A 1 124 ? -1.690 9.690 8.103 1.00 95.50 124 LYS A N 1
ATOM 952 C CA . LYS A 1 124 ? -0.912 10.174 6.957 1.00 95.50 124 LYS A CA 1
ATOM 953 C C . LYS A 1 124 ? 0.078 11.265 7.361 1.00 95.50 124 LYS A C 1
ATOM 955 O O . LYS A 1 124 ? 1.229 11.206 6.941 1.00 95.50 124 LYS 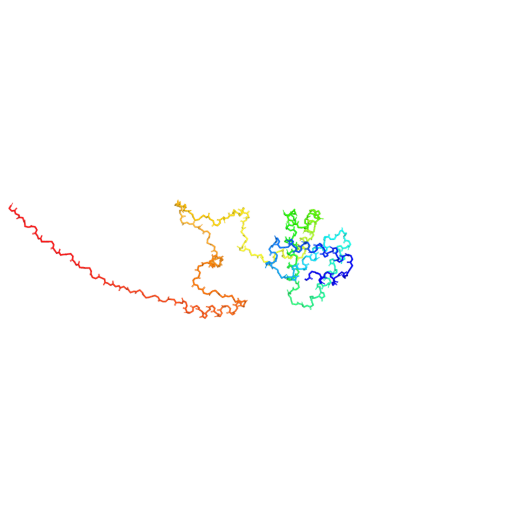A O 1
ATOM 960 N N . ILE A 1 125 ? -0.348 12.221 8.188 1.00 96.00 125 ILE A N 1
ATOM 961 C CA . ILE A 1 125 ? 0.522 13.279 8.719 1.00 96.00 125 ILE A CA 1
ATOM 962 C C . ILE A 1 125 ? 1.661 12.662 9.535 1.00 96.00 125 ILE A C 1
ATOM 964 O O . ILE A 1 125 ? 2.818 12.988 9.296 1.00 96.00 125 ILE A O 1
ATOM 968 N N . SER A 1 126 ? 1.353 11.722 10.435 1.00 95.12 126 SER A N 1
ATOM 969 C CA . SER A 1 126 ? 2.372 11.026 11.231 1.00 95.12 126 SER A CA 1
ATOM 970 C C . SER A 1 126 ? 3.411 10.327 10.352 1.00 95.12 126 SER A C 1
ATOM 972 O O . SER A 1 126 ? 4.601 10.498 10.586 1.00 95.12 126 SER A O 1
ATOM 974 N N . ILE A 1 127 ? 2.983 9.581 9.330 1.00 94.12 127 ILE A N 1
ATOM 975 C CA . ILE A 1 127 ? 3.909 8.861 8.443 1.00 94.12 127 ILE A CA 1
ATOM 976 C C . ILE A 1 127 ? 4.752 9.833 7.606 1.00 94.12 127 ILE A C 1
ATOM 978 O O . ILE A 1 127 ? 5.939 9.590 7.415 1.00 94.12 127 ILE A O 1
ATOM 982 N N . ASN A 1 128 ? 4.170 10.929 7.114 1.00 93.19 128 ASN A N 1
ATOM 983 C CA . ASN A 1 128 ? 4.928 11.933 6.365 1.00 93.19 128 ASN A CA 1
ATOM 984 C C . ASN A 1 128 ? 5.980 12.622 7.242 1.00 93.19 128 ASN A C 1
ATOM 986 O O . ASN A 1 128 ? 7.117 12.752 6.808 1.00 93.19 128 ASN A O 1
ATOM 990 N N . ASN A 1 129 ? 5.646 12.968 8.488 1.00 93.69 129 ASN A N 1
ATOM 991 C CA . ASN A 1 129 ? 6.619 13.536 9.423 1.00 93.69 129 ASN A CA 1
ATOM 992 C C . ASN A 1 129 ? 7.781 12.562 9.698 1.00 93.69 129 ASN A C 1
ATOM 994 O O . ASN A 1 129 ? 8.930 12.992 9.777 1.00 93.69 129 ASN A O 1
ATOM 998 N N . ASP A 1 130 ? 7.503 11.256 9.809 1.00 90.50 130 ASP A N 1
ATOM 999 C CA . ASP A 1 130 ? 8.540 10.225 9.971 1.00 90.50 130 ASP A CA 1
ATOM 1000 C C . ASP A 1 130 ? 9.454 10.135 8.726 1.00 90.50 130 ASP A C 1
ATOM 1002 O O . ASP A 1 130 ? 10.669 9.933 8.839 1.00 90.50 130 ASP A O 1
ATOM 1006 N N . LEU A 1 131 ? 8.891 10.303 7.523 1.00 89.19 131 LEU A N 1
ATOM 1007 C CA . LEU A 1 131 ? 9.656 10.344 6.271 1.00 89.19 131 LEU A CA 1
ATOM 1008 C C . LEU A 1 131 ? 10.528 11.599 6.169 1.00 89.19 131 LEU A C 1
ATOM 1010 O O . LEU A 1 131 ? 11.706 11.481 5.832 1.00 89.19 131 LEU A O 1
ATOM 1014 N N . ASP A 1 132 ? 9.983 12.764 6.518 1.00 88.06 132 ASP A N 1
ATOM 1015 C CA . ASP A 1 132 ? 10.715 14.034 6.520 1.00 88.06 132 ASP A CA 1
ATOM 1016 C C . ASP A 1 132 ? 11.871 13.996 7.529 1.00 88.06 132 ASP A C 1
ATOM 1018 O O . ASP A 1 132 ? 12.999 14.374 7.207 1.00 88.06 132 ASP A O 1
ATOM 1022 N N . ALA A 1 133 ? 11.630 13.455 8.728 1.00 90.00 133 ALA A N 1
ATOM 1023 C CA . ALA A 1 133 ? 12.652 13.298 9.763 1.00 90.00 133 ALA A CA 1
ATOM 1024 C C . ALA A 1 133 ? 13.781 12.334 9.356 1.00 90.00 133 ALA A C 1
ATOM 1026 O O . ALA A 1 133 ? 14.924 12.506 9.778 1.00 90.00 133 ALA A O 1
ATOM 1027 N N . SER A 1 134 ? 13.471 11.322 8.542 1.00 84.62 134 SER A N 1
ATOM 1028 C CA . SER A 1 134 ? 14.448 10.348 8.037 1.00 84.62 134 SER A CA 1
ATOM 1029 C C . SER A 1 134 ? 15.052 10.722 6.679 1.00 84.62 134 SER A C 1
ATOM 1031 O O . SER A 1 134 ? 15.903 9.984 6.185 1.00 84.62 134 SER A O 1
ATOM 1033 N N . ALA A 1 135 ? 14.632 11.845 6.082 1.00 81.12 135 ALA A N 1
ATOM 1034 C CA . ALA A 1 135 ? 14.974 12.249 4.716 1.00 81.12 135 ALA A CA 1
ATOM 1035 C C . ALA A 1 135 ? 14.741 11.133 3.671 1.00 81.12 135 ALA A C 1
ATOM 1037 O O . ALA A 1 135 ? 15.469 11.018 2.682 1.00 81.12 135 ALA A O 1
ATOM 1038 N N . SER A 1 136 ? 13.729 10.291 3.899 1.00 77.25 136 SER A N 1
ATOM 1039 C CA . SER A 1 136 ? 13.401 9.162 3.027 1.00 77.25 136 SER A CA 1
ATOM 1040 C C . SER A 1 136 ? 12.518 9.610 1.862 1.00 77.25 136 SER A C 1
ATOM 1042 O O . SER A 1 136 ? 11.642 10.461 2.009 1.00 77.25 136 SER A O 1
ATOM 1044 N N . LEU A 1 137 ? 12.707 9.008 0.686 1.00 73.50 137 LEU A N 1
ATOM 1045 C CA . LEU A 1 137 ? 11.888 9.329 -0.483 1.00 73.50 137 LEU A CA 1
ATOM 1046 C C . LEU A 1 137 ? 10.449 8.835 -0.291 1.00 73.50 137 LEU A C 1
ATOM 1048 O O . LEU A 1 137 ? 10.214 7.650 -0.063 1.00 73.50 137 LEU A O 1
ATOM 1052 N N . ARG A 1 138 ? 9.473 9.733 -0.475 1.00 76.44 138 ARG A N 1
ATOM 1053 C CA . ARG A 1 138 ? 8.042 9.380 -0.469 1.00 76.44 138 ARG A CA 1
ATOM 1054 C C . ARG A 1 138 ? 7.673 8.404 -1.591 1.00 76.44 138 ARG A C 1
ATOM 1056 O O . ARG A 1 138 ? 6.816 7.546 -1.397 1.00 76.44 138 ARG A O 1
ATOM 1063 N N . HIS A 1 139 ? 8.307 8.554 -2.755 1.00 78.19 139 HIS A N 1
ATOM 1064 C CA . HIS A 1 139 ? 8.087 7.720 -3.934 1.00 78.19 139 HIS A CA 1
ATOM 1065 C C . HIS A 1 139 ? 9.408 7.089 -4.377 1.00 78.19 139 HIS A C 1
ATOM 1067 O O . HIS A 1 139 ? 10.366 7.794 -4.689 1.00 78.19 139 HIS A O 1
ATOM 1073 N N . LEU A 1 140 ? 9.444 5.762 -4.450 1.00 74.62 140 LEU A N 1
ATOM 1074 C CA . LEU A 1 140 ? 10.628 4.984 -4.821 1.00 74.62 140 LEU A CA 1
ATOM 1075 C C . LEU A 1 140 ? 11.009 5.108 -6.296 1.00 74.62 140 LEU A C 1
ATOM 1077 O O . LEU A 1 140 ? 12.181 5.021 -6.641 1.00 74.62 140 LEU A O 1
ATOM 1081 N N . PHE A 1 141 ? 10.019 5.282 -7.169 1.00 71.94 141 PHE A N 1
ATOM 1082 C CA . PHE A 1 141 ? 10.213 5.346 -8.617 1.00 71.94 141 PHE A CA 1
ATOM 1083 C C . PHE A 1 141 ? 9.687 6.676 -9.155 1.00 71.94 141 PHE A C 1
ATOM 1085 O O . PHE A 1 141 ? 8.752 6.716 -9.953 1.00 71.94 141 PHE A O 1
ATOM 1092 N N . HIS A 1 142 ? 10.261 7.776 -8.670 1.00 69.81 142 HIS A N 1
ATOM 1093 C CA . HIS A 1 142 ? 9.997 9.100 -9.220 1.00 69.81 142 HIS A CA 1
ATOM 1094 C C . HIS A 1 142 ? 10.930 9.355 -10.408 1.00 69.81 142 HIS A C 1
ATOM 1096 O O . HIS A 1 142 ? 12.153 9.325 -10.272 1.00 69.81 142 HIS A O 1
ATOM 1102 N N . CYS A 1 143 ? 10.349 9.576 -11.587 1.00 73.38 143 CYS A N 1
ATOM 1103 C CA . CYS A 1 143 ? 11.097 9.968 -12.772 1.00 73.38 143 CYS A CA 1
ATOM 1104 C C . CYS A 1 143 ? 10.976 11.488 -12.941 1.00 73.38 143 CYS A C 1
ATOM 1106 O O . CYS A 1 143 ? 9.900 11.944 -13.328 1.00 73.38 143 CYS A O 1
ATOM 1108 N N . PRO A 1 144 ? 12.052 12.268 -12.734 1.00 69.38 144 PRO A N 1
ATOM 1109 C CA . PRO A 1 144 ? 11.997 13.725 -12.869 1.00 69.38 144 PRO A CA 1
ATOM 1110 C C . PRO A 1 144 ? 11.706 14.172 -14.311 1.00 69.38 144 PRO A C 1
ATOM 1112 O O . PRO A 1 144 ? 11.236 15.275 -14.539 1.00 69.38 144 PRO A O 1
ATOM 1115 N N . ARG A 1 145 ? 11.943 13.306 -15.308 1.00 68.00 145 ARG A N 1
ATOM 1116 C CA . ARG A 1 145 ? 11.564 13.563 -16.710 1.00 68.00 145 ARG A CA 1
ATOM 1117 C C . ARG A 1 145 ? 10.077 13.344 -16.991 1.00 68.00 145 ARG A C 1
ATOM 1119 O O . ARG A 1 145 ? 9.590 13.789 -18.021 1.00 68.00 145 ARG A O 1
ATOM 1126 N N . CYS A 1 146 ? 9.386 12.602 -16.128 1.00 64.62 146 CYS A N 1
ATOM 1127 C CA . CYS A 1 146 ? 7.943 12.381 -16.213 1.00 64.62 146 CYS A CA 1
ATOM 1128 C C . CYS A 1 146 ? 7.159 13.347 -15.320 1.00 64.62 146 CYS A C 1
ATOM 1130 O O . CYS A 1 146 ? 5.937 13.228 -15.255 1.00 64.62 146 CYS A O 1
ATOM 1132 N N . ASP A 1 147 ? 7.847 14.261 -14.632 1.00 61.78 147 ASP A N 1
ATOM 1133 C CA . ASP A 1 147 ? 7.236 15.339 -13.869 1.00 61.78 147 ASP A CA 1
ATOM 1134 C C . ASP A 1 147 ? 6.713 16.367 -14.879 1.00 61.78 147 ASP A C 1
ATOM 1136 O O . ASP A 1 147 ? 7.395 17.309 -15.280 1.00 61.78 147 ASP A O 1
ATOM 1140 N N . VAL A 1 148 ? 5.533 16.083 -15.433 1.00 56.84 148 VAL A N 1
ATOM 1141 C CA . VAL A 1 148 ? 4.832 17.037 -16.287 1.00 56.84 148 VAL A CA 1
ATOM 1142 C C . VAL A 1 148 ? 4.386 18.153 -15.355 1.00 56.84 148 VAL A C 1
ATOM 1144 O O . VAL A 1 148 ? 3.559 17.923 -14.473 1.00 56.84 148 VAL A O 1
ATOM 1147 N N . ALA A 1 149 ? 5.001 19.325 -15.509 1.00 50.72 149 ALA A N 1
ATOM 1148 C CA . ALA A 1 149 ? 4.578 20.537 -14.833 1.00 50.72 149 ALA A CA 1
ATOM 1149 C C . ALA A 1 149 ? 3.066 20.710 -15.043 1.00 50.72 149 ALA A C 1
ATOM 1151 O O . ALA A 1 149 ? 2.597 20.734 -16.177 1.00 50.72 149 ALA A O 1
ATOM 1152 N N . ASP A 1 150 ? 2.353 20.772 -13.922 1.00 43.91 150 ASP A N 1
ATOM 1153 C CA . ASP A 1 150 ? 0.914 20.964 -13.780 1.00 43.91 150 ASP A CA 1
ATOM 1154 C C . ASP A 1 150 ? 0.011 19.862 -14.362 1.00 43.91 150 ASP A C 1
ATOM 1156 O O . ASP A 1 150 ? -0.105 19.620 -15.561 1.00 43.91 150 ASP A O 1
ATOM 1160 N N . ALA A 1 151 ? -0.720 19.209 -13.453 1.00 44.19 151 ALA A N 1
ATOM 1161 C CA . ALA A 1 151 ? -1.872 18.386 -13.784 1.00 44.19 151 ALA A CA 1
ATOM 1162 C C . ALA A 1 151 ? -3.015 19.280 -14.295 1.00 44.19 151 ALA A C 1
ATOM 1164 O O . ALA A 1 151 ? -3.996 19.519 -13.587 1.00 44.19 151 ALA A O 1
ATOM 1165 N N . GLU A 1 152 ? -2.911 19.772 -15.529 1.00 41.34 152 GLU A N 1
ATOM 1166 C CA . GLU A 1 152 ? -4.108 20.138 -16.278 1.00 41.34 152 GLU A CA 1
ATOM 1167 C C . GLU A 1 152 ? -5.001 18.891 -16.387 1.00 41.34 152 GLU A C 1
ATOM 1169 O O . GLU A 1 152 ? -4.497 17.770 -16.540 1.00 41.34 152 GLU A O 1
ATOM 1174 N N . PRO A 1 153 ? -6.328 19.039 -16.230 1.00 40.59 153 PRO A N 1
ATOM 1175 C CA . PRO A 1 153 ? -7.222 17.900 -16.155 1.00 40.59 153 PRO A CA 1
ATOM 1176 C C . PRO A 1 153 ? -7.073 17.085 -17.435 1.00 40.59 153 PRO A C 1
ATOM 1178 O O . PRO A 1 153 ? -7.350 17.579 -18.525 1.00 40.59 153 PRO A O 1
ATOM 1181 N N . LEU A 1 154 ? -6.626 15.834 -17.286 1.00 43.38 154 LEU A N 1
ATOM 1182 C CA . LEU A 1 154 ? -6.566 14.848 -18.357 1.00 43.38 154 LEU A CA 1
ATOM 1183 C C . LEU A 1 154 ? -7.973 14.703 -18.939 1.00 43.38 154 LEU A C 1
ATOM 1185 O O . LEU A 1 154 ? -8.791 13.925 -18.442 1.00 43.38 154 LEU A O 1
ATOM 1189 N N . VAL A 1 155 ? -8.272 15.478 -19.980 1.00 39.09 155 VAL A N 1
ATOM 1190 C CA . VAL A 1 155 ? -9.465 15.274 -20.785 1.00 39.09 155 VAL A CA 1
ATOM 1191 C C . VAL A 1 155 ? -9.314 13.875 -21.356 1.00 39.09 155 VAL A C 1
ATOM 1193 O O . VAL A 1 155 ? -8.348 13.573 -22.058 1.00 39.09 155 VAL A O 1
ATOM 1196 N N . ALA A 1 156 ? -10.231 12.992 -20.973 1.00 36.69 156 ALA A N 1
ATOM 1197 C CA . ALA A 1 156 ? -10.287 11.640 -21.484 1.00 36.69 156 ALA A CA 1
ATOM 1198 C C . ALA A 1 156 ? -10.393 11.708 -23.013 1.00 36.69 156 ALA A C 1
ATOM 1200 O O . ALA A 1 156 ? -11.462 11.977 -23.557 1.00 36.69 156 A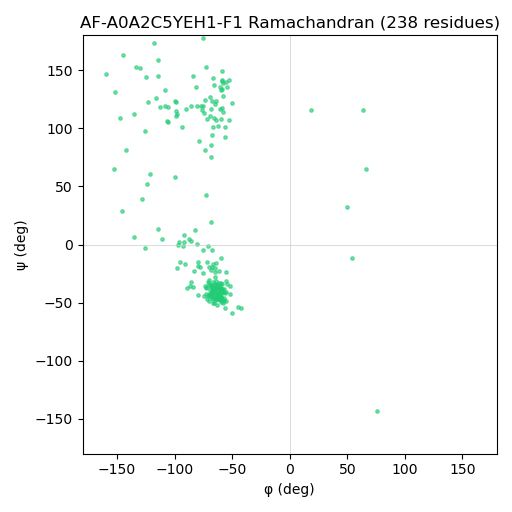LA A O 1
ATOM 1201 N N . LEU A 1 157 ? -9.277 11.485 -23.707 1.00 39.44 157 LEU A N 1
ATOM 1202 C CA . LEU A 1 157 ? -9.268 11.270 -25.146 1.00 39.44 157 LEU A CA 1
ATOM 1203 C C . LEU A 1 157 ? -9.969 9.935 -25.399 1.00 39.44 157 LEU A C 1
ATOM 1205 O O . LEU A 1 157 ? -9.393 8.852 -25.284 1.00 39.44 157 LEU A O 1
ATOM 1209 N N . SER A 1 158 ? -11.266 10.039 -25.670 1.00 30.81 158 SER A N 1
ATOM 1210 C CA . SER A 1 158 ? -12.109 8.969 -26.177 1.00 30.81 158 SER A CA 1
ATOM 1211 C C . SER A 1 158 ? -11.503 8.391 -27.455 1.00 30.81 158 SER A C 1
ATOM 1213 O O . SER A 1 158 ? -11.106 9.128 -28.353 1.00 30.81 158 SER A O 1
ATOM 1215 N N . VAL A 1 159 ? -11.490 7.062 -27.553 1.00 40.09 159 VAL A N 1
ATOM 1216 C CA . VAL A 1 159 ? -10.889 6.238 -28.624 1.00 40.09 159 VAL A CA 1
ATOM 1217 C C . VAL A 1 159 ? -11.620 6.355 -29.982 1.00 40.09 159 VAL A C 1
ATOM 1219 O O . VAL A 1 159 ? -11.455 5.526 -30.868 1.00 40.09 159 VAL A O 1
ATOM 1222 N N . THR A 1 160 ? -12.418 7.394 -30.207 1.00 34.88 160 THR A N 1
ATOM 1223 C CA . THR A 1 160 ? -13.212 7.551 -31.433 1.00 34.88 160 THR A CA 1
ATOM 1224 C C . THR A 1 160 ? -13.259 9.011 -31.862 1.00 34.88 160 THR A C 1
ATOM 1226 O O . THR A 1 160 ? -14.225 9.714 -31.591 1.00 34.88 160 THR A O 1
ATOM 1229 N N . ALA A 1 161 ? -12.205 9.468 -32.528 1.00 33.78 161 ALA A N 1
ATOM 1230 C CA . ALA A 1 161 ? -12.263 10.637 -33.401 1.00 33.78 161 ALA A CA 1
ATOM 1231 C C . ALA A 1 161 ? -11.182 10.491 -34.478 1.00 33.78 161 ALA A C 1
ATOM 1233 O O . ALA A 1 161 ? -10.196 11.217 -34.518 1.00 33.78 161 ALA A O 1
ATOM 1234 N N . ALA A 1 162 ? -11.354 9.477 -35.324 1.00 40.38 162 ALA A N 1
ATOM 1235 C CA . ALA A 1 162 ? -10.907 9.593 -36.697 1.00 40.38 162 ALA A CA 1
ATOM 1236 C C . ALA A 1 162 ? -11.977 10.426 -37.408 1.00 40.38 162 ALA A C 1
ATOM 1238 O O . ALA A 1 162 ? -12.967 9.864 -37.861 1.00 40.38 162 ALA A O 1
ATOM 1239 N N . ASP A 1 163 ? -11.830 11.749 -37.406 1.00 31.09 163 ASP A N 1
ATOM 1240 C CA . ASP A 1 163 ? -12.263 12.538 -38.553 1.00 31.09 163 ASP A CA 1
ATOM 1241 C C . ASP A 1 163 ? -11.587 13.908 -38.587 1.00 31.09 163 ASP A C 1
ATOM 1243 O O . ASP A 1 163 ? -11.226 14.487 -37.561 1.00 31.09 163 ASP A O 1
ATOM 1247 N N . ALA A 1 164 ? -11.352 14.357 -39.811 1.00 40.28 164 ALA A N 1
ATOM 1248 C CA . ALA A 1 164 ? -10.465 15.442 -40.184 1.00 40.28 164 ALA A CA 1
ATOM 1249 C C . ALA A 1 164 ? -10.833 16.804 -39.574 1.00 40.28 164 ALA A C 1
ATOM 1251 O O . ALA A 1 164 ? -11.967 17.267 -39.680 1.00 40.28 164 ALA A O 1
ATOM 1252 N N . ILE A 1 165 ? -9.818 17.517 -39.077 1.00 31.48 165 ILE A N 1
ATOM 1253 C CA . ILE A 1 165 ? -9.807 18.981 -39.085 1.00 31.48 165 ILE A CA 1
ATOM 1254 C C . ILE A 1 165 ? -8.514 19.412 -39.775 1.00 31.48 165 ILE A C 1
ATOM 1256 O O . ILE A 1 165 ? -7.437 19.427 -39.186 1.00 31.48 165 ILE A O 1
ATOM 1260 N N . HIS A 1 166 ? -8.649 19.719 -41.064 1.00 41.47 166 HIS A N 1
ATOM 1261 C CA . HIS A 1 166 ? -7.731 20.577 -41.800 1.00 41.47 166 HIS A CA 1
ATOM 1262 C C . HIS A 1 166 ? -7.816 21.975 -41.175 1.00 41.47 166 HIS A C 1
ATOM 1264 O O . HIS A 1 166 ? -8.814 22.668 -41.369 1.00 41.47 166 HIS A O 1
ATOM 1270 N N . LEU A 1 167 ? -6.793 22.388 -40.432 1.00 31.14 167 LEU A N 1
ATOM 1271 C CA . LEU A 1 167 ? -6.507 23.801 -40.209 1.00 31.14 167 LEU A CA 1
ATOM 1272 C C . LEU A 1 167 ? -5.002 24.012 -40.390 1.00 31.14 167 LEU A C 1
ATOM 1274 O O . LEU A 1 167 ? -4.197 23.512 -39.608 1.00 31.14 167 LEU A O 1
ATOM 1278 N N . ASP A 1 168 ? -4.664 24.737 -41.454 1.00 37.44 168 ASP A N 1
ATOM 1279 C CA . ASP A 1 168 ? -3.332 25.248 -41.758 1.00 37.44 168 ASP A CA 1
ATOM 1280 C C . ASP A 1 168 ? -2.857 26.176 -40.637 1.00 37.44 168 ASP A C 1
ATOM 1282 O O . ASP A 1 168 ? -3.354 27.294 -40.517 1.00 37.44 168 ASP A O 1
ATOM 1286 N N . LEU A 1 169 ? -1.889 25.724 -39.839 1.00 31.62 169 LEU A N 1
ATOM 1287 C CA . LEU A 1 169 ? -1.084 26.550 -38.941 1.00 31.62 169 LEU A CA 1
ATOM 1288 C C . LEU A 1 169 ? 0.322 25.934 -38.856 1.00 31.62 169 LEU A C 1
ATOM 1290 O O . LEU A 1 169 ? 0.497 24.847 -38.316 1.00 31.62 169 LEU A O 1
ATOM 1294 N N . GLU A 1 170 ? 1.267 26.643 -39.477 1.00 27.50 170 GLU A N 1
ATOM 1295 C CA . GLU A 1 170 ? 2.723 26.685 -39.276 1.00 27.50 170 GLU A CA 1
ATOM 1296 C C . GLU A 1 170 ? 3.369 25.510 -38.516 1.00 27.50 170 GLU A C 1
ATOM 1298 O O . GLU A 1 170 ? 3.180 25.303 -37.316 1.00 27.50 170 GLU A O 1
ATOM 1303 N N . ALA A 1 171 ? 4.221 24.784 -39.238 1.00 34.62 171 ALA A N 1
ATOM 1304 C CA . ALA A 1 171 ? 5.095 23.750 -38.716 1.00 34.62 171 ALA A CA 1
ATOM 1305 C C . ALA A 1 171 ? 6.198 24.352 -37.830 1.00 34.62 171 ALA A C 1
ATOM 1307 O O . ALA A 1 171 ? 7.306 24.581 -38.300 1.00 34.62 171 ALA A O 1
ATOM 1308 N N . ASP A 1 172 ? 5.923 24.559 -36.545 1.00 33.12 172 ASP A N 1
ATOM 1309 C CA . ASP A 1 172 ? 6.988 24.544 -35.547 1.00 33.12 172 ASP A CA 1
ATOM 1310 C C . ASP A 1 172 ? 6.478 24.117 -34.163 1.00 33.12 172 ASP A C 1
ATOM 1312 O O . ASP A 1 172 ? 5.472 24.606 -33.653 1.00 33.12 172 ASP A O 1
ATOM 1316 N N . ALA A 1 173 ? 7.211 23.175 -33.567 1.00 37.06 173 ALA A N 1
ATOM 1317 C CA . ALA A 1 173 ? 7.060 22.649 -32.208 1.00 37.06 173 ALA A CA 1
ATOM 1318 C C . ALA A 1 173 ? 5.774 21.854 -31.867 1.00 37.06 173 ALA A C 1
ATOM 1320 O O . ALA A 1 173 ? 5.049 22.165 -30.923 1.00 37.06 173 ALA A O 1
ATOM 1321 N N . ALA A 1 174 ? 5.581 20.695 -32.509 1.00 33.66 174 ALA A N 1
ATOM 1322 C CA . ALA A 1 174 ? 4.952 19.575 -31.800 1.00 33.66 174 ALA A CA 1
ATOM 1323 C C . ALA A 1 174 ? 5.900 19.116 -30.668 1.00 33.66 174 ALA A C 1
ATOM 1325 O O . ALA A 1 174 ? 7.106 19.006 -30.914 1.00 33.66 174 ALA A O 1
ATOM 1326 N N . PRO A 1 175 ? 5.420 18.814 -29.444 1.00 36.94 175 PRO A N 1
ATOM 1327 C CA . PRO A 1 175 ? 6.282 18.265 -28.410 1.00 36.94 175 PRO A CA 1
ATOM 1328 C C . PRO A 1 175 ? 6.712 16.870 -28.858 1.00 36.94 175 PRO A C 1
ATOM 1330 O O . PRO A 1 175 ? 5.943 15.908 -28.798 1.00 36.94 175 PRO A O 1
ATOM 1333 N N . ALA A 1 176 ? 7.940 16.776 -29.364 1.00 38.22 176 ALA A N 1
ATOM 1334 C CA . ALA A 1 176 ? 8.586 15.521 -29.686 1.00 38.22 176 ALA A CA 1
ATOM 1335 C C . ALA A 1 176 ? 8.727 14.732 -28.383 1.00 38.22 176 ALA A C 1
ATOM 1337 O O . ALA A 1 176 ? 9.576 15.014 -27.536 1.00 38.22 176 ALA A O 1
ATOM 1338 N N . TRP A 1 177 ? 7.842 13.756 -28.203 1.00 39.28 177 TRP A N 1
ATOM 1339 C CA . TRP A 1 177 ? 7.999 12.756 -27.164 1.00 39.28 177 TRP A CA 1
ATOM 1340 C C . TRP A 1 177 ? 9.377 12.098 -27.345 1.00 39.28 177 TRP A C 1
ATOM 1342 O O . TRP A 1 177 ? 9.775 11.854 -28.489 1.00 39.28 177 TRP A O 1
ATOM 1352 N N . PRO A 1 178 ? 10.116 11.806 -26.258 1.00 39.81 178 PRO A N 1
ATOM 1353 C CA . PRO A 1 178 ? 11.398 11.129 -26.372 1.00 39.81 178 PRO A CA 1
ATOM 1354 C C . PRO A 1 178 ? 11.224 9.842 -27.196 1.00 39.81 178 PRO A C 1
ATOM 1356 O O . PRO A 1 178 ? 10.206 9.165 -27.023 1.00 39.81 178 PRO A O 1
ATOM 1359 N N . PRO A 1 179 ? 12.185 9.473 -28.060 1.00 46.31 179 PRO A N 1
ATOM 1360 C CA . PRO A 1 179 ? 12.064 8.313 -28.950 1.00 46.31 179 PRO A CA 1
ATOM 1361 C C . PRO A 1 179 ? 11.757 7.000 -28.203 1.00 46.31 179 PRO A C 1
ATOM 1363 O O . PRO A 1 179 ? 11.099 6.119 -28.749 1.00 46.31 179 PRO A O 1
ATOM 1366 N N . ASP A 1 180 ? 12.103 6.907 -26.915 1.00 44.34 180 ASP A N 1
ATOM 1367 C CA . ASP A 1 180 ? 11.775 5.764 -26.049 1.00 44.34 180 ASP A CA 1
ATOM 1368 C C . ASP A 1 180 ? 10.278 5.641 -25.693 1.00 44.34 180 ASP A C 1
ATOM 1370 O O . ASP A 1 180 ? 9.805 4.567 -25.313 1.00 44.34 180 ASP A O 1
ATOM 1374 N N . ALA A 1 181 ? 9.491 6.712 -25.823 1.00 44.03 181 ALA A N 1
ATOM 1375 C CA . ALA A 1 181 ? 8.050 6.689 -25.566 1.00 44.03 181 ALA A CA 1
ATOM 1376 C C . ALA A 1 181 ? 7.239 6.098 -26.737 1.00 44.03 181 ALA A C 1
ATOM 1378 O O . ALA A 1 181 ? 6.079 5.714 -26.547 1.00 44.03 181 ALA A O 1
ATOM 1379 N N . ALA A 1 182 ? 7.846 5.969 -27.923 1.00 42.19 182 ALA A N 1
ATOM 1380 C CA . ALA A 1 182 ? 7.223 5.362 -29.101 1.00 42.19 182 ALA A CA 1
ATOM 1381 C C . ALA A 1 182 ? 6.968 3.851 -28.933 1.00 42.19 182 ALA A C 1
ATOM 1383 O O . ALA A 1 182 ? 6.073 3.299 -29.571 1.00 42.19 182 ALA A O 1
ATOM 1384 N N . VAL A 1 183 ? 7.658 3.190 -27.995 1.00 45.97 183 VAL A N 1
ATOM 1385 C CA . VAL A 1 183 ? 7.473 1.757 -27.691 1.00 45.97 183 VAL A CA 1
ATOM 1386 C C . VAL A 1 183 ? 6.066 1.452 -27.142 1.00 45.97 183 VAL A C 1
ATOM 1388 O O . VAL A 1 183 ? 5.629 0.303 -27.128 1.00 45.97 183 VAL A O 1
ATOM 1391 N N . ARG A 1 184 ? 5.300 2.462 -26.700 1.00 48.50 184 ARG A N 1
ATOM 1392 C CA . ARG A 1 184 ? 4.049 2.240 -25.957 1.00 48.50 184 ARG A CA 1
ATOM 1393 C C . ARG A 1 184 ? 2.743 2.165 -26.753 1.00 48.50 184 ARG A C 1
ATOM 1395 O O . ARG A 1 184 ? 1.715 2.007 -26.097 1.00 48.50 184 ARG A O 1
ATOM 1402 N N . ARG A 1 185 ? 2.688 2.246 -28.093 1.00 50.00 185 ARG A N 1
ATOM 1403 C CA . ARG A 1 185 ? 1.362 2.295 -28.773 1.00 50.00 185 ARG A CA 1
ATOM 1404 C C . ARG A 1 185 ? 1.112 1.439 -30.018 1.00 50.00 185 ARG A C 1
ATOM 1406 O O . ARG A 1 185 ? 0.005 1.508 -30.543 1.00 50.00 185 ARG A O 1
ATOM 1413 N N . THR A 1 186 ? 2.005 0.549 -30.441 1.00 46.81 186 THR A N 1
ATOM 1414 C CA . THR A 1 186 ? 1.753 -0.293 -31.633 1.00 46.81 186 THR A CA 1
ATOM 1415 C C . THR A 1 186 ? 1.861 -1.794 -31.366 1.00 46.81 186 THR A C 1
ATOM 1417 O O . THR A 1 186 ? 2.459 -2.540 -32.127 1.00 46.81 186 THR A O 1
ATOM 1420 N N . ALA A 1 187 ? 1.161 -2.299 -30.344 1.00 50.25 187 ALA A N 1
ATOM 1421 C CA . ALA A 1 187 ? 0.917 -3.745 -30.230 1.00 50.25 187 ALA A CA 1
ATOM 1422 C C . ALA A 1 187 ? -0.014 -4.299 -31.340 1.00 50.25 187 ALA A C 1
ATOM 1424 O O . ALA A 1 187 ? -0.269 -5.496 -31.383 1.00 50.25 187 ALA A O 1
ATOM 1425 N N . ARG A 1 188 ? -0.564 -3.439 -32.213 1.00 51.03 188 ARG A N 1
ATOM 1426 C CA . ARG A 1 188 ? -1.587 -3.798 -33.212 1.00 51.03 188 ARG A CA 1
ATOM 1427 C C . ARG A 1 188 ? -1.141 -3.772 -34.676 1.00 51.03 188 ARG A C 1
ATOM 1429 O O . ARG A 1 188 ? -1.989 -3.989 -35.529 1.00 51.03 188 ARG A O 1
ATOM 1436 N N . ALA A 1 189 ? 0.132 -3.529 -34.985 1.00 50.53 189 ALA A N 1
ATOM 1437 C CA . ALA A 1 189 ? 0.562 -3.423 -36.386 1.00 50.53 189 ALA A CA 1
ATOM 1438 C C . ALA A 1 189 ? 1.975 -3.962 -36.663 1.00 50.53 189 ALA A C 1
ATOM 1440 O O . ALA A 1 189 ? 2.639 -3.492 -37.578 1.00 50.53 189 ALA A O 1
ATOM 1441 N N . HIS A 1 190 ? 2.449 -4.939 -35.887 1.00 53.44 190 HIS A N 1
ATOM 1442 C CA . HIS A 1 190 ? 3.572 -5.760 -36.337 1.00 53.44 190 HIS A CA 1
ATOM 1443 C C . HIS A 1 190 ? 3.009 -7.050 -36.915 1.00 53.44 190 HIS A C 1
ATOM 1445 O O . HIS A 1 190 ? 2.458 -7.869 -36.184 1.00 53.44 190 HIS A O 1
ATOM 1451 N N . ASP A 1 191 ? 3.163 -7.223 -38.222 1.00 53.75 191 ASP A N 1
ATOM 1452 C CA . ASP A 1 191 ? 2.797 -8.427 -38.975 1.00 53.75 191 ASP A CA 1
ATOM 1453 C C . ASP A 1 191 ? 3.789 -9.588 -38.689 1.00 53.75 191 ASP A C 1
ATOM 1455 O O . ASP A 1 191 ? 4.274 -10.278 -39.581 1.00 53.75 191 ASP A O 1
ATOM 1459 N N . GLY A 1 192 ? 4.170 -9.770 -37.416 1.00 68.31 192 GLY A N 1
ATOM 1460 C CA . GLY A 1 192 ? 5.252 -10.654 -36.973 1.00 68.31 192 GLY A CA 1
ATOM 1461 C C . GLY A 1 192 ? 4.986 -11.330 -35.623 1.00 68.31 192 GLY A C 1
ATOM 1462 O O . GLY A 1 192 ? 4.118 -10.934 -34.847 1.00 68.31 192 GLY A O 1
ATOM 1463 N N . THR A 1 193 ? 5.750 -12.387 -35.327 1.00 78.62 193 THR A N 1
ATOM 1464 C CA . THR A 1 193 ? 5.635 -13.142 -34.066 1.00 78.62 193 THR A CA 1
ATOM 1465 C C . THR A 1 193 ? 6.284 -12.374 -32.914 1.00 78.62 193 THR A C 1
ATOM 1467 O O . THR A 1 193 ? 7.499 -12.195 -32.892 1.00 78.62 193 THR A O 1
ATOM 1470 N N . MET A 1 194 ? 5.487 -11.973 -31.922 1.00 76.50 194 MET A N 1
ATOM 1471 C CA . MET A 1 194 ? 5.974 -11.344 -30.689 1.00 76.50 194 MET A CA 1
ATOM 1472 C C . MET A 1 194 ? 6.474 -12.398 -29.693 1.00 76.50 194 MET A C 1
ATOM 1474 O O . MET A 1 194 ? 5.802 -13.403 -29.451 1.00 76.50 194 MET A O 1
ATOM 1478 N N . ARG A 1 195 ? 7.632 -12.150 -29.070 1.00 80.62 195 ARG A N 1
ATOM 1479 C CA . ARG A 1 195 ? 8.199 -12.991 -28.003 1.00 80.62 195 ARG A CA 1
ATOM 1480 C C . ARG A 1 195 ? 8.477 -12.164 -26.754 1.00 80.62 195 ARG A C 1
ATOM 1482 O O . ARG A 1 195 ? 8.884 -11.011 -26.847 1.00 80.62 195 ARG A O 1
ATOM 1489 N N . PHE A 1 196 ? 8.265 -12.768 -25.586 1.00 85.06 196 PHE A N 1
ATOM 1490 C CA . PHE A 1 196 ? 8.510 -12.141 -24.288 1.00 85.06 196 PHE A CA 1
ATOM 1491 C C . PHE A 1 196 ? 9.664 -12.852 -23.586 1.00 85.06 196 PHE A C 1
ATOM 1493 O O . PHE A 1 196 ? 9.565 -14.039 -23.273 1.00 85.06 196 PHE A O 1
ATOM 1500 N N . VAL A 1 197 ? 10.741 -12.116 -23.323 1.00 87.62 197 VAL A N 1
ATOM 1501 C CA . VAL A 1 197 ? 11.929 -12.610 -22.620 1.00 87.62 197 VAL A CA 1
ATOM 1502 C C . VAL A 1 197 ? 12.068 -11.835 -21.314 1.00 87.62 197 VAL A C 1
ATOM 1504 O O . VAL A 1 197 ? 12.063 -10.607 -21.313 1.00 87.62 197 VAL A O 1
ATOM 1507 N N . PHE A 1 198 ? 12.156 -12.550 -20.192 1.00 87.38 198 PHE A N 1
ATOM 1508 C CA . PHE A 1 198 ? 12.232 -11.932 -18.862 1.00 87.38 198 PHE A CA 1
ATOM 1509 C C . PHE A 1 198 ? 13.647 -11.500 -18.465 1.00 87.38 198 PHE A C 1
ATOM 1511 O O . PHE A 1 198 ? 13.796 -10.628 -17.613 1.00 87.38 198 PHE A O 1
ATOM 1518 N N . ASP A 1 199 ? 14.677 -12.103 -19.063 1.00 93.06 199 ASP A N 1
ATOM 1519 C CA . ASP A 1 199 ? 16.067 -11.698 -18.863 1.00 93.06 199 ASP A CA 1
ATOM 1520 C C . ASP A 1 199 ? 16.460 -10.638 -19.908 1.00 93.06 199 ASP A C 1
ATOM 1522 O O . ASP A 1 199 ? 16.471 -10.942 -21.106 1.00 93.06 199 ASP A O 1
ATOM 1526 N N . PRO A 1 200 ? 16.800 -9.401 -19.493 1.00 88.06 200 PRO A N 1
ATOM 1527 C CA . PRO A 1 200 ? 17.172 -8.344 -20.426 1.00 88.06 200 PRO A CA 1
ATOM 1528 C C . PRO A 1 200 ? 18.416 -8.694 -21.248 1.00 88.06 200 PRO A C 1
ATOM 1530 O O . PRO A 1 200 ? 18.496 -8.292 -22.411 1.00 88.06 200 PRO A O 1
ATOM 1533 N N . ALA A 1 201 ? 19.369 -9.448 -20.688 1.00 91.00 201 ALA A N 1
ATOM 1534 C CA . ALA A 1 201 ? 20.585 -9.824 -21.402 1.00 91.00 201 ALA A CA 1
ATOM 1535 C C . ALA A 1 201 ? 20.274 -10.830 -22.518 1.00 91.00 201 ALA A C 1
ATOM 1537 O O . ALA A 1 201 ? 20.656 -10.612 -23.669 1.00 91.00 201 ALA A O 1
ATOM 1538 N N . ALA A 1 202 ? 19.509 -11.881 -22.206 1.00 89.81 202 ALA A N 1
ATOM 1539 C CA . ALA A 1 202 ? 19.024 -12.831 -23.205 1.00 89.81 202 ALA A CA 1
ATOM 1540 C C . ALA A 1 202 ? 18.184 -12.147 -24.299 1.00 89.81 202 ALA A C 1
ATOM 1542 O O . ALA A 1 202 ? 18.356 -12.456 -25.478 1.00 89.81 202 ALA A O 1
ATOM 1543 N N . ALA A 1 203 ? 17.344 -11.171 -23.932 1.00 89.44 203 ALA A N 1
ATOM 1544 C CA . ALA A 1 203 ? 16.543 -10.408 -24.889 1.00 89.44 203 ALA A CA 1
ATOM 1545 C C . ALA A 1 203 ? 17.416 -9.640 -25.896 1.00 89.44 203 ALA A C 1
ATOM 1547 O O . ALA A 1 203 ? 17.121 -9.636 -27.088 1.00 89.44 203 ALA A O 1
ATOM 1548 N N . HIS A 1 204 ? 18.516 -9.031 -25.441 1.00 88.50 204 HIS A N 1
ATOM 1549 C CA . HIS A 1 204 ? 19.449 -8.325 -26.326 1.00 88.50 204 HIS A CA 1
ATOM 1550 C C . HIS A 1 204 ? 20.171 -9.278 -27.277 1.00 88.50 204 HIS A C 1
ATOM 1552 O O . HIS A 1 204 ? 20.364 -8.946 -28.447 1.00 88.50 204 HIS A O 1
ATOM 1558 N N . VAL A 1 205 ? 20.566 -10.457 -26.791 1.00 92.19 205 VAL A N 1
ATOM 1559 C CA . VAL A 1 205 ? 21.217 -11.479 -27.620 1.00 92.19 205 VAL A CA 1
ATOM 1560 C C . VAL A 1 205 ? 20.263 -11.980 -28.704 1.00 92.19 205 VAL A C 1
ATOM 1562 O O . VAL A 1 205 ? 20.648 -12.003 -29.873 1.00 92.19 205 VAL A O 1
ATOM 1565 N N . GLU A 1 206 ? 19.021 -12.323 -28.345 1.00 87.12 206 GLU A N 1
ATOM 1566 C CA . GLU A 1 206 ? 18.003 -12.753 -29.314 1.00 87.12 206 GLU A CA 1
ATOM 1567 C C . GLU A 1 206 ? 17.677 -11.636 -30.311 1.00 87.12 206 GLU A C 1
ATOM 1569 O O . GLU A 1 206 ? 17.681 -11.882 -31.515 1.00 87.12 206 GLU A O 1
ATOM 1574 N N . HIS A 1 207 ? 17.467 -10.403 -29.839 1.00 86.69 207 HIS A N 1
ATOM 1575 C CA . HIS A 1 207 ? 17.184 -9.256 -30.703 1.00 86.69 207 HIS A CA 1
ATOM 1576 C C . HIS A 1 207 ? 18.318 -9.006 -31.701 1.00 86.69 207 HIS A C 1
ATOM 1578 O O . HIS A 1 207 ? 18.067 -8.813 -32.889 1.00 86.69 207 HIS A O 1
ATOM 1584 N N . LYS A 1 208 ? 19.575 -9.045 -31.240 1.00 89.56 208 LYS A N 1
ATOM 1585 C CA . LYS A 1 208 ? 20.743 -8.870 -32.108 1.00 89.56 208 LYS A CA 1
ATOM 1586 C C . LYS A 1 208 ? 20.825 -9.974 -33.161 1.00 89.56 208 LYS A C 1
ATOM 1588 O O . LYS A 1 208 ? 21.038 -9.664 -34.324 1.00 89.56 208 LYS A O 1
ATOM 1593 N N . ALA A 1 209 ? 20.623 -11.232 -32.768 1.00 88.50 209 ALA A N 1
ATOM 1594 C CA . ALA A 1 209 ? 20.636 -12.358 -33.699 1.00 88.50 209 ALA A CA 1
ATOM 1595 C C . ALA A 1 209 ? 19.479 -12.300 -34.714 1.00 88.50 209 ALA A C 1
ATOM 1597 O O . ALA A 1 209 ? 19.661 -12.661 -35.871 1.00 88.50 209 ALA A O 1
ATOM 1598 N N . ALA A 1 210 ? 18.294 -11.843 -34.298 1.00 86.00 210 ALA A N 1
ATOM 1599 C CA . ALA A 1 210 ? 17.125 -11.724 -35.166 1.00 86.00 210 ALA A CA 1
ATOM 1600 C C . ALA A 1 210 ? 17.235 -10.546 -36.147 1.00 86.00 210 ALA A C 1
ATOM 1602 O O . ALA A 1 210 ? 16.790 -10.664 -37.286 1.00 86.00 210 ALA A O 1
ATOM 1603 N N . SER A 1 211 ? 17.842 -9.431 -35.724 1.00 84.56 211 SER A N 1
ATOM 1604 C CA . SER A 1 211 ? 17.953 -8.199 -36.515 1.00 84.56 211 SER A CA 1
ATOM 1605 C C . SER A 1 211 ? 18.589 -8.418 -37.890 1.00 84.56 211 SER A C 1
ATOM 1607 O O . SER A 1 211 ? 18.197 -7.750 -38.845 1.00 84.56 211 SER A O 1
ATOM 1609 N N . ASP A 1 212 ? 19.533 -9.353 -38.002 1.00 84.88 212 ASP A N 1
ATOM 1610 C CA . ASP A 1 212 ? 20.220 -9.645 -39.262 1.00 84.88 212 ASP A CA 1
ATOM 1611 C C . ASP A 1 212 ? 19.272 -10.250 -40.313 1.00 84.88 212 ASP A C 1
ATOM 1613 O O . ASP A 1 212 ? 19.407 -9.968 -41.501 1.00 84.88 212 ASP A O 1
ATOM 1617 N N . PHE A 1 213 ? 18.258 -11.017 -39.894 1.00 81.50 213 PHE A N 1
ATOM 1618 C CA . PHE A 1 213 ? 17.285 -11.647 -40.799 1.00 81.50 213 PHE A CA 1
ATOM 1619 C C . PHE A 1 213 ? 16.193 -10.692 -41.291 1.00 81.50 213 PHE A C 1
ATOM 1621 O O . PHE A 1 213 ? 15.525 -10.983 -42.281 1.00 81.50 213 PHE A O 1
ATOM 1628 N N . PHE A 1 214 ? 15.992 -9.565 -40.603 1.00 79.50 214 PHE A N 1
ATOM 1629 C CA . PHE A 1 214 ? 14.989 -8.560 -40.969 1.00 79.50 214 PHE A CA 1
ATOM 1630 C C . PHE A 1 214 ? 15.573 -7.392 -41.776 1.00 79.50 214 PHE A C 1
ATOM 1632 O O . PHE A 1 214 ? 14.834 -6.488 -42.167 1.00 79.50 214 PHE A O 1
ATOM 1639 N N . ARG A 1 215 ? 16.882 -7.397 -42.054 1.00 79.75 215 ARG A N 1
ATOM 1640 C CA . ARG A 1 215 ? 17.533 -6.385 -42.888 1.00 79.75 215 ARG A CA 1
ATOM 1641 C C . ARG A 1 215 ? 17.183 -6.621 -44.360 1.00 79.75 215 ARG A C 1
ATOM 1643 O O . ARG A 1 215 ? 17.584 -7.621 -44.944 1.00 79.75 215 ARG A O 1
ATOM 1650 N N . GLN A 1 216 ? 16.437 -5.696 -44.956 1.00 78.75 216 GLN A N 1
ATOM 1651 C CA . GLN A 1 216 ? 16.095 -5.719 -46.379 1.00 78.75 216 GLN A CA 1
ATOM 1652 C C . GLN A 1 216 ? 17.029 -4.775 -47.141 1.00 78.75 216 GLN A C 1
ATOM 1654 O O . GLN A 1 216 ? 17.109 -3.590 -46.819 1.00 78.75 216 GLN A O 1
ATOM 1659 N N . GLU A 1 217 ? 17.741 -5.303 -48.134 1.00 80.88 217 GLU A N 1
ATOM 1660 C CA . GLU A 1 217 ? 18.570 -4.516 -49.048 1.00 80.88 217 GLU A CA 1
ATOM 1661 C C . GLU A 1 217 ? 17.800 -4.306 -50.354 1.00 80.88 217 GLU A C 1
ATOM 1663 O O . GLU A 1 217 ? 17.342 -5.263 -50.979 1.00 80.88 217 GLU A O 1
ATOM 1668 N N . TYR A 1 218 ? 17.618 -3.044 -50.737 1.00 79.12 218 TYR A N 1
ATOM 1669 C CA . TYR A 1 218 ? 16.921 -2.646 -51.955 1.00 79.12 218 TYR A CA 1
ATOM 1670 C C . TYR A 1 218 ? 17.944 -2.108 -52.957 1.00 79.12 218 TYR A C 1
ATOM 1672 O O . TYR A 1 218 ? 18.793 -1.295 -52.597 1.00 79.12 218 TYR A O 1
ATOM 1680 N N . HIS A 1 219 ? 17.857 -2.558 -54.209 1.00 76.50 219 HIS A N 1
ATOM 1681 C CA . HIS A 1 219 ? 18.647 -2.024 -55.316 1.00 76.50 219 HIS A CA 1
ATOM 1682 C C . HIS A 1 219 ? 17.732 -1.222 -56.240 1.00 76.50 219 HIS A C 1
ATOM 1684 O O . HIS A 1 219 ? 16.785 -1.770 -56.804 1.00 76.50 219 HIS A O 1
ATOM 1690 N N . GLU A 1 220 ? 18.017 0.069 -56.392 1.00 72.31 220 GLU A N 1
ATOM 1691 C CA . GLU A 1 220 ? 17.338 0.930 -57.358 1.00 72.31 220 GLU A CA 1
ATOM 1692 C C . GLU A 1 220 ? 17.895 0.634 -58.758 1.00 72.31 220 GLU A C 1
ATOM 1694 O O . GLU A 1 220 ? 19.096 0.741 -59.001 1.00 72.31 220 GLU A O 1
ATOM 1699 N N . LEU A 1 221 ? 17.025 0.192 -59.668 1.00 83.50 221 LEU A N 1
ATOM 1700 C CA . LEU A 1 221 ? 17.350 -0.041 -61.074 1.00 83.50 221 LEU A CA 1
ATOM 1701 C C . LEU A 1 221 ? 16.725 1.086 -61.898 1.00 83.50 221 LEU A C 1
ATOM 1703 O O . LEU A 1 221 ? 15.512 1.101 -62.107 1.00 83.50 221 LEU A O 1
ATOM 1707 N N . GLU A 1 222 ? 17.552 2.021 -62.361 1.00 80.88 222 GLU A N 1
ATOM 1708 C CA . GLU A 1 222 ? 17.142 3.034 -63.333 1.00 80.88 222 GLU A CA 1
ATOM 1709 C C . GLU A 1 222 ? 17.040 2.384 -64.719 1.00 80.88 222 GLU A C 1
ATOM 1711 O O . GLU A 1 222 ? 18.007 1.830 -65.242 1.00 80.88 222 GLU A O 1
ATOM 1716 N N . ILE A 1 223 ? 15.841 2.404 -65.302 1.00 84.88 223 ILE A N 1
ATOM 1717 C CA . ILE A 1 223 ? 15.574 1.892 -66.649 1.00 84.88 223 ILE A CA 1
ATOM 1718 C C . ILE A 1 223 ? 15.370 3.108 -67.550 1.00 84.88 223 ILE A C 1
ATOM 1720 O O . ILE A 1 223 ? 14.334 3.768 -67.471 1.00 84.88 223 ILE A O 1
ATOM 1724 N N . GLU A 1 224 ? 16.351 3.411 -68.400 1.00 79.12 224 GLU A N 1
ATOM 1725 C CA . GLU A 1 224 ? 16.208 4.439 -69.433 1.00 79.12 224 GLU A CA 1
ATOM 1726 C C . GLU A 1 224 ? 15.205 3.957 -70.494 1.00 79.12 224 GLU A C 1
ATOM 1728 O O . GLU A 1 224 ? 15.417 2.946 -71.167 1.00 79.12 224 GLU A O 1
ATOM 1733 N N . VAL A 1 225 ? 14.083 4.667 -70.625 1.00 83.56 225 VAL A N 1
ATOM 1734 C CA . VAL A 1 225 ? 13.074 4.419 -71.662 1.00 83.56 225 VAL A CA 1
ATOM 1735 C C . VAL A 1 225 ? 13.309 5.413 -72.796 1.00 83.56 225 VAL A C 1
ATOM 1737 O O . VAL A 1 225 ? 13.156 6.617 -72.608 1.00 83.56 225 VAL A O 1
ATOM 1740 N N . GLU A 1 226 ? 13.686 4.919 -73.976 1.00 78.88 226 GLU A N 1
ATOM 1741 C CA . GLU A 1 226 ? 13.853 5.750 -75.172 1.00 78.88 226 GLU A CA 1
ATOM 1742 C C . GLU A 1 226 ? 12.475 6.193 -75.697 1.00 78.88 226 GLU A C 1
ATOM 1744 O O . GLU A 1 226 ? 11.699 5.392 -76.225 1.00 78.88 226 GLU A O 1
ATOM 1749 N N . GLU A 1 227 ? 12.143 7.475 -75.528 1.00 75.50 227 GLU A N 1
ATOM 1750 C CA . GLU A 1 227 ? 10.929 8.059 -76.103 1.00 75.50 227 GLU A CA 1
ATOM 1751 C C . GLU A 1 227 ? 11.093 8.251 -77.618 1.00 75.50 227 GLU A C 1
ATOM 1753 O O . GLU A 1 227 ? 12.009 8.927 -78.090 1.00 75.50 227 GLU A O 1
ATOM 1758 N N . ALA A 1 228 ? 10.178 7.676 -78.403 1.00 75.31 228 ALA A N 1
ATOM 1759 C CA . ALA A 1 228 ? 10.183 7.834 -79.853 1.00 75.31 228 ALA A CA 1
ATOM 1760 C C . ALA A 1 228 ? 9.939 9.303 -80.244 1.00 75.31 228 ALA A C 1
ATOM 1762 O O . ALA A 1 228 ? 8.911 9.890 -79.897 1.00 75.31 228 ALA A O 1
ATOM 1763 N N . LEU A 1 229 ? 10.870 9.885 -81.008 1.00 73.44 229 LEU A N 1
ATOM 1764 C CA . LEU A 1 229 ? 10.768 11.264 -81.484 1.00 73.44 229 LEU A CA 1
ATOM 1765 C C . LEU A 1 229 ? 9.492 11.469 -82.326 1.00 73.44 229 LEU A C 1
ATOM 1767 O O . LEU A 1 229 ? 9.222 10.672 -83.233 1.00 73.44 229 LEU A O 1
ATOM 1771 N N . PRO A 1 230 ? 8.725 12.552 -82.092 1.00 73.69 230 PRO A N 1
ATOM 1772 C CA . PRO A 1 230 ? 7.591 12.887 -82.940 1.00 73.69 230 PRO A CA 1
ATOM 1773 C C . PRO A 1 230 ? 8.058 13.108 -84.384 1.00 73.69 230 PRO A C 1
ATOM 1775 O O . PRO A 1 230 ? 9.031 13.823 -84.631 1.00 73.69 230 PRO A O 1
ATOM 1778 N N . LEU A 1 231 ? 7.355 12.501 -85.345 1.00 73.56 231 LEU A N 1
ATOM 1779 C CA . LEU A 1 231 ? 7.697 12.609 -86.764 1.00 73.56 231 LEU A CA 1
ATOM 1780 C C . LEU A 1 231 ? 7.686 14.081 -87.234 1.00 73.56 231 LEU A C 1
ATOM 1782 O O . LEU A 1 231 ? 6.791 14.837 -86.839 1.00 73.56 231 LEU A O 1
ATOM 1786 N N . PRO A 1 232 ? 8.628 14.494 -88.107 1.00 71.12 232 PRO A N 1
ATOM 1787 C CA . PRO A 1 232 ? 8.669 15.849 -88.647 1.00 71.12 232 PRO A CA 1
ATOM 1788 C C . PRO A 1 232 ? 7.365 16.200 -89.370 1.00 71.12 232 PRO A C 1
ATOM 1790 O O . PRO A 1 232 ? 6.919 15.473 -90.256 1.00 71.12 232 PRO A O 1
ATOM 1793 N N . GLN A 1 233 ? 6.754 17.330 -89.009 1.00 67.00 233 GLN A N 1
ATOM 1794 C CA . GLN A 1 233 ? 5.580 17.838 -89.716 1.00 67.00 233 GLN A CA 1
ATOM 1795 C C . GLN A 1 233 ? 5.980 18.269 -91.132 1.00 67.00 233 GLN A C 1
ATOM 1797 O O . GLN A 1 233 ? 6.872 19.102 -91.302 1.00 67.00 233 GLN A O 1
ATOM 1802 N N . GLU A 1 234 ? 5.319 17.706 -92.148 1.00 67.00 234 GLU A N 1
ATOM 1803 C CA . GLU A 1 234 ? 5.573 18.066 -93.544 1.00 67.00 234 GLU A CA 1
ATOM 1804 C C . GLU A 1 234 ? 5.335 19.568 -93.789 1.00 67.00 234 GLU A C 1
ATOM 1806 O O . GLU A 1 234 ? 4.374 20.149 -93.264 1.00 67.00 234 GLU A O 1
ATOM 1811 N N . PRO A 1 235 ? 6.179 20.230 -94.603 1.00 59.66 235 PRO A N 1
ATOM 1812 C CA . PRO A 1 235 ? 6.034 21.650 -94.871 1.00 59.66 235 PRO A CA 1
ATOM 1813 C C . PRO A 1 235 ? 4.722 21.914 -95.616 1.00 59.66 235 PRO A C 1
ATOM 1815 O O . PRO A 1 235 ? 4.499 21.430 -96.726 1.00 59.66 235 PRO A O 1
ATOM 1818 N N . ARG A 1 236 ? 3.858 22.736 -95.007 1.00 60.69 236 ARG A N 1
ATOM 1819 C CA . ARG A 1 236 ? 2.645 23.270 -95.639 1.00 60.69 236 ARG A CA 1
ATOM 1820 C C . ARG A 1 236 ? 3.012 23.929 -96.968 1.00 60.69 236 ARG A C 1
ATOM 1822 O O . ARG A 1 236 ? 3.570 25.026 -96.997 1.00 60.69 236 ARG A O 1
ATOM 1829 N N . SER A 1 237 ? 2.659 23.270 -98.065 1.00 57.31 237 SER A N 1
ATOM 1830 C CA . SER A 1 237 ? 2.719 23.840 -99.404 1.00 57.31 237 SER A CA 1
ATOM 1831 C C . SER A 1 237 ? 1.854 25.104 -99.449 1.00 57.31 237 SER A C 1
ATOM 1833 O O . SER A 1 237 ? 0.633 25.056 -99.287 1.00 57.31 237 SER A O 1
ATOM 1835 N N . ARG A 1 238 ? 2.489 26.267 -99.643 1.00 56.03 238 ARG A N 1
ATOM 1836 C CA . ARG A 1 238 ? 1.777 27.501 -99.992 1.00 56.03 238 ARG A CA 1
ATOM 1837 C C . ARG A 1 238 ? 1.176 27.301 -101.381 1.00 56.03 238 ARG A C 1
ATOM 1839 O O . ARG A 1 238 ? 1.909 27.241 -102.364 1.00 56.03 238 ARG A O 1
ATOM 1846 N N . ARG A 1 239 ? -0.149 27.169 -101.459 1.00 52.47 239 ARG A N 1
ATOM 1847 C CA . ARG A 1 239 ? -0.865 27.345 -102.724 1.00 52.47 239 ARG A CA 1
ATOM 1848 C C . ARG A 1 239 ? -1.043 28.844 -102.964 1.00 52.47 239 ARG A C 1
ATOM 1850 O O . ARG A 1 239 ? -1.689 29.481 -102.142 1.00 52.47 239 ARG A O 1
ATOM 1857 N N . LEU A 1 240 ? -0.465 29.279 -104.089 1.00 43.66 240 LEU A N 1
ATOM 1858 C CA . LEU A 1 240 ? -0.721 30.474 -104.912 1.00 43.66 240 LEU A CA 1
ATOM 1859 C C . LEU A 1 240 ? -0.730 31.831 -104.197 1.00 43.66 240 LEU A C 1
ATOM 1861 O O . LEU A 1 240 ? -1.725 32.156 -103.520 1.00 43.66 240 LEU A O 1
#

Nearest PDB structures (foldseek):
  4roc-assembly1_A  TM=3.506E-01  e=2.433E+00  Homo sapiens
  8wky-assembly1_A  TM=2.182E-01  e=5.166E+00  Homo sapiens

pLDDT: mean 77.87, std 21.01, range [27.5, 97.94]

Secondary structure (DSSP, 8-state):
-HHHHHHHHHTTSHHHHHHHHHHHHHHHHGGGSSHHHHS-HHHHHHHHHHHHHHT-SSHHHHHHHHHHHHHHHHHH----SSHHHHHHHHHHHHHHHHHHHHHHSGGGSSSGGGS-HHHHHHHHHHHHHHHHHHT--S-TT--GGG--SS--------S-------------------GGGGGGS-TT---S-----S-HHHHHHHHHHHHGGG------------PPPPPPPPP-----

InterPro domains:
  IPR036915 Cyclin-like superfamily [SSF47954] (14-106)